Protein AF-A0A535EFZ8-F1 (afdb_monomer_lite)

Structure (mmCIF, N/CA/C/O backbone):
data_AF-A0A535EFZ8-F1
#
_entry.id   AF-A0A535EFZ8-F1
#
loop_
_atom_site.group_PDB
_atom_site.id
_atom_site.type_symbol
_atom_site.label_atom_id
_atom_site.label_alt_id
_atom_site.label_comp_id
_atom_site.label_asym_id
_atom_site.label_entity_id
_atom_site.label_seq_id
_atom_site.pdbx_PDB_ins_code
_atom_site.Cartn_x
_atom_site.Cartn_y
_atom_site.Cartn_z
_atom_site.occupancy
_atom_site.B_iso_or_equiv
_atom_site.auth_seq_id
_atom_site.auth_comp_id
_atom_site.auth_asym_id
_atom_site.auth_atom_id
_atom_site.pdbx_PDB_model_num
ATOM 1 N N . MET A 1 1 ? -23.603 -25.937 -23.735 1.00 39.66 1 MET A N 1
ATOM 2 C CA . MET A 1 1 ? -22.260 -26.269 -23.211 1.00 39.66 1 MET A CA 1
ATOM 3 C C . MET A 1 1 ? -21.344 -25.109 -23.572 1.00 39.66 1 MET A C 1
ATOM 5 O O . MET A 1 1 ? -21.242 -24.827 -24.754 1.00 39.66 1 MET A O 1
ATOM 9 N N . GLY A 1 2 ? -20.791 -24.377 -22.595 1.00 35.91 2 GLY A N 1
ATOM 10 C CA . GLY A 1 2 ? -19.869 -23.259 -22.879 1.00 35.91 2 GLY A CA 1
ATOM 11 C C . GLY A 1 2 ? -20.040 -22.000 -22.021 1.00 35.91 2 GLY A C 1
ATOM 12 O O . GLY A 1 2 ? -20.369 -20.948 -22.539 1.00 35.91 2 GLY A O 1
ATOM 13 N N . ARG A 1 3 ? -19.853 -22.174 -20.707 1.00 33.78 3 ARG A N 1
ATOM 14 C CA . ARG A 1 3 ? -19.414 -21.228 -19.657 1.00 33.78 3 ARG A CA 1
ATOM 15 C C . ARG A 1 3 ? -19.674 -19.711 -19.789 1.00 33.78 3 ARG A C 1
ATOM 17 O O . ARG A 1 3 ? -19.059 -18.995 -20.566 1.00 33.78 3 ARG A O 1
ATOM 24 N N . ARG A 1 4 ? -20.476 -19.258 -18.816 1.00 35.84 4 ARG A N 1
ATOM 25 C CA . ARG A 1 4 ? -20.623 -17.902 -18.267 1.00 35.84 4 ARG A CA 1
ATOM 26 C C . ARG A 1 4 ? -19.259 -17.266 -17.960 1.00 35.84 4 ARG A C 1
ATOM 28 O O . ARG A 1 4 ? -18.493 -17.831 -17.182 1.00 35.84 4 ARG A O 1
ATOM 35 N N . GLY A 1 5 ? -19.000 -16.087 -18.522 1.00 30.81 5 GLY A N 1
ATOM 36 C CA . GLY A 1 5 ? -17.961 -15.177 -18.046 1.00 30.81 5 GLY A CA 1
ATOM 37 C C . GLY A 1 5 ? -18.487 -14.399 -16.842 1.00 30.81 5 GLY A C 1
ATOM 38 O O . GLY A 1 5 ? -19.453 -13.650 -16.961 1.00 30.81 5 GLY A O 1
ATOM 39 N N . THR A 1 6 ? -17.896 -14.615 -15.673 1.00 34.66 6 THR A N 1
ATOM 40 C CA . THR A 1 6 ? -18.126 -13.787 -14.489 1.00 34.66 6 THR A CA 1
ATOM 41 C C . THR A 1 6 ? -17.329 -12.499 -14.648 1.00 34.66 6 THR A C 1
ATOM 43 O O . THR A 1 6 ? -16.101 -12.519 -14.596 1.00 34.66 6 THR A O 1
ATOM 46 N N . ALA A 1 7 ? -18.032 -11.393 -14.880 1.00 31.64 7 ALA A N 1
ATOM 47 C CA . ALA A 1 7 ? -17.483 -10.053 -14.754 1.00 31.64 7 ALA A CA 1
ATOM 48 C C . ALA A 1 7 ? -17.042 -9.841 -13.296 1.00 31.64 7 ALA A C 1
ATOM 50 O O . ALA A 1 7 ? -17.855 -9.964 -12.380 1.00 31.64 7 ALA A O 1
ATOM 51 N N . GLY A 1 8 ? -15.748 -9.589 -13.091 1.00 28.47 8 GLY A N 1
ATOM 52 C CA . GLY A 1 8 ? -15.197 -9.182 -11.801 1.00 28.47 8 GLY A CA 1
ATOM 53 C C . GLY A 1 8 ? -15.743 -7.808 -11.426 1.00 28.47 8 GLY A C 1
ATOM 54 O O . GLY A 1 8 ? -15.711 -6.884 -12.238 1.00 28.47 8 GLY A O 1
ATOM 55 N N . GLY A 1 9 ? -16.314 -7.720 -10.228 1.00 26.23 9 GLY A N 1
ATOM 56 C CA . GLY A 1 9 ? -16.976 -6.532 -9.707 1.00 26.23 9 GLY A CA 1
ATOM 57 C C . GLY A 1 9 ? -16.022 -5.358 -9.488 1.00 26.23 9 GLY A C 1
ATOM 58 O O . GLY A 1 9 ? -14.905 -5.520 -9.006 1.00 26.23 9 GLY A O 1
ATOM 59 N N . LEU A 1 10 ? -16.526 -4.181 -9.852 1.00 42.84 10 LEU A N 1
ATOM 60 C CA . LEU A 1 10 ? -16.087 -2.851 -9.429 1.00 42.84 10 LEU A CA 1
ATOM 61 C C . LEU A 1 10 ? -16.224 -2.665 -7.897 1.00 42.84 10 LEU A C 1
ATOM 63 O O . LEU A 1 10 ? -16.967 -3.420 -7.270 1.00 42.84 10 LEU A O 1
ATOM 67 N N . VAL A 1 11 ? -15.627 -1.573 -7.376 1.00 31.31 11 VAL A N 1
ATOM 68 C CA . VAL A 1 11 ? -15.794 -0.905 -6.047 1.00 31.31 11 VAL A CA 1
ATOM 69 C C . VAL A 1 11 ? -14.591 -1.109 -5.090 1.00 31.31 11 VAL A C 1
ATOM 71 O O . VAL A 1 11 ? -14.362 -2.211 -4.599 1.00 31.31 11 VAL A O 1
ATOM 74 N N . ALA A 1 12 ? -13.822 -0.066 -4.740 1.00 32.12 12 ALA A N 1
ATOM 75 C CA . ALA A 1 12 ? -14.249 0.927 -3.740 1.00 32.12 12 ALA A CA 1
ATOM 76 C C . ALA A 1 12 ? -13.620 2.328 -3.882 1.00 32.12 12 ALA A C 1
ATOM 78 O O . ALA A 1 12 ? -12.450 2.495 -4.205 1.00 32.12 12 ALA A O 1
ATOM 79 N N . LEU A 1 13 ? -14.477 3.323 -3.633 1.00 32.28 13 LEU A N 1
ATOM 80 C CA . LEU A 1 13 ? -14.288 4.768 -3.746 1.00 32.28 13 LEU A CA 1
ATOM 81 C C . LEU A 1 13 ? -13.751 5.362 -2.435 1.00 32.28 13 LEU A C 1
ATOM 83 O O . LEU A 1 13 ? -14.398 5.210 -1.406 1.00 32.28 13 LEU A O 1
ATOM 87 N N . ALA A 1 14 ? -12.730 6.225 -2.490 1.00 33.38 14 ALA A N 1
ATOM 88 C CA . ALA A 1 14 ? -12.457 7.166 -1.397 1.00 33.38 14 ALA A CA 1
ATOM 89 C C . ALA A 1 14 ? -13.337 8.429 -1.519 1.00 33.38 14 ALA A C 1
ATOM 91 O O . ALA A 1 14 ? -13.036 9.347 -2.287 1.00 33.38 14 ALA A O 1
ATOM 92 N N . LEU A 1 15 ? -14.425 8.495 -0.744 1.00 30.59 15 LEU A N 1
ATOM 93 C CA . LEU A 1 15 ? -15.278 9.681 -0.594 1.00 30.59 15 LEU A CA 1
ATOM 94 C C . LEU A 1 15 ? -15.090 10.299 0.799 1.00 30.59 15 LEU A C 1
ATOM 96 O O . LEU A 1 15 ? -15.474 9.731 1.816 1.00 30.59 15 LEU A O 1
ATOM 100 N N . LEU A 1 16 ? -14.535 11.511 0.844 1.00 30.75 16 LEU A N 1
ATOM 101 C CA . LEU A 1 16 ? -14.512 12.363 2.034 1.00 30.75 16 LEU A CA 1
ATOM 102 C C . LEU A 1 16 ? -15.717 13.317 1.957 1.00 30.75 16 LEU A C 1
ATOM 104 O O . LEU A 1 16 ? -15.680 14.298 1.218 1.00 30.75 16 LEU A O 1
ATOM 108 N N . LEU A 1 17 ? -16.789 13.033 2.705 1.00 33.34 17 LEU A N 1
ATOM 109 C CA . LEU A 1 17 ? -17.925 13.947 2.886 1.00 33.34 17 LEU A CA 1
ATOM 110 C C . LEU A 1 17 ? -17.897 14.552 4.297 1.00 33.34 17 LEU A C 1
ATOM 112 O O . LEU A 1 17 ? -18.034 13.851 5.297 1.00 33.34 17 LEU A O 1
ATOM 116 N N . LEU A 1 18 ? -17.735 15.877 4.365 1.00 42.12 18 LEU A N 1
ATOM 117 C CA . LEU A 1 18 ? -18.090 16.691 5.529 1.00 42.12 18 LEU A CA 1
ATOM 118 C C . LEU A 1 18 ? -19.599 16.961 5.495 1.00 42.12 18 LEU A C 1
ATOM 120 O O . LEU A 1 18 ? -20.051 17.523 4.505 1.00 42.12 18 LEU A O 1
ATOM 124 N N . MET A 1 19 ? -20.339 16.675 6.574 1.00 35.31 19 MET A N 1
ATOM 125 C CA . MET A 1 19 ? -21.570 17.399 6.948 1.00 35.31 19 MET A CA 1
ATOM 126 C C . MET A 1 19 ? -21.889 17.255 8.448 1.00 35.31 19 MET A C 1
ATOM 128 O O . MET A 1 19 ? -21.461 16.307 9.104 1.00 35.31 19 MET A O 1
ATOM 132 N N . GLY A 1 20 ? -22.552 18.287 8.982 1.00 39.38 20 GLY A N 1
ATOM 133 C CA . GLY A 1 20 ? -22.583 18.687 10.390 1.00 39.38 20 GLY A CA 1
ATOM 134 C C . GLY A 1 20 ? -23.407 17.824 11.349 1.00 39.38 20 GLY A C 1
ATOM 135 O O . GLY A 1 20 ? -24.400 17.199 10.990 1.00 39.38 20 GLY A O 1
ATOM 136 N N . ALA A 1 21 ? -22.975 17.844 12.609 1.00 35.41 21 ALA A N 1
ATOM 137 C CA . ALA A 1 21 ? -23.584 17.145 13.732 1.00 35.41 21 ALA A CA 1
ATOM 138 C C . ALA A 1 21 ? -24.696 17.987 14.380 1.00 35.41 21 ALA A C 1
ATOM 140 O O . ALA A 1 21 ? -24.441 19.092 14.859 1.00 35.41 21 ALA A O 1
ATOM 141 N N . THR A 1 22 ? -25.917 17.453 14.447 1.00 33.94 22 THR A N 1
ATOM 142 C CA . THR A 1 22 ? -26.987 17.961 15.321 1.00 33.94 22 THR A CA 1
ATOM 143 C C . THR A 1 22 ? -26.876 17.362 16.731 1.00 33.94 22 THR A C 1
ATOM 145 O O . THR A 1 22 ? -26.323 16.280 16.929 1.00 33.94 22 THR A O 1
ATOM 148 N N . ALA A 1 23 ? -27.416 18.082 17.717 1.00 41.94 23 ALA A N 1
ATOM 149 C CA . ALA A 1 23 ? -27.090 18.031 19.146 1.00 41.94 23 ALA A CA 1
ATOM 150 C C . ALA A 1 23 ? -27.178 16.699 19.944 1.00 41.94 23 ALA A C 1
ATOM 152 O O . ALA A 1 23 ? -26.535 16.654 20.993 1.00 41.94 23 ALA A O 1
ATOM 153 N N . PRO A 1 24 ? -27.845 15.591 19.542 1.00 34.69 24 PRO A N 1
ATOM 154 C CA . PRO A 1 24 ? -27.810 14.369 20.362 1.00 34.69 24 PRO A CA 1
ATOM 155 C C . PRO A 1 24 ? -26.455 13.634 20.337 1.00 34.69 24 PRO A C 1
ATOM 157 O O . PRO A 1 24 ? -26.216 12.746 21.150 1.00 34.69 24 PRO A O 1
ATOM 160 N N . GLN A 1 25 ? -25.548 13.990 19.418 1.00 43.12 25 GLN A N 1
ATOM 161 C CA . GLN A 1 25 ? -24.253 13.317 19.229 1.00 43.12 25 GLN A CA 1
ATOM 162 C C . GLN A 1 25 ? -23.191 13.691 20.280 1.00 43.12 25 GLN A C 1
ATOM 164 O O . GLN A 1 25 ? -22.119 13.086 20.314 1.00 43.12 25 GLN A O 1
ATOM 169 N N . LEU A 1 26 ? -23.474 14.659 21.159 1.00 40.81 26 LEU A N 1
ATOM 170 C CA . LEU A 1 26 ? -22.499 15.154 22.133 1.00 40.81 26 LEU A CA 1
ATOM 171 C C . LEU A 1 26 ? -22.297 14.196 23.324 1.00 40.81 26 LEU A C 1
ATOM 173 O O . LEU A 1 26 ? -21.196 14.123 23.862 1.00 40.81 26 LEU A O 1
ATOM 177 N N . GLN A 1 27 ? -23.306 13.398 23.697 1.00 40.09 27 GLN A N 1
ATOM 178 C CA . GLN A 1 27 ? -23.192 12.466 24.831 1.00 40.09 27 GLN A CA 1
ATOM 179 C C . GLN A 1 27 ? -22.400 11.185 24.494 1.00 40.09 27 GLN A C 1
ATOM 181 O O . GLN A 1 27 ? -21.751 10.622 25.372 1.00 40.09 27 GLN A O 1
ATOM 186 N N . ALA A 1 28 ? -22.394 10.743 23.230 1.00 42.19 28 ALA A N 1
ATOM 187 C CA . ALA A 1 28 ? -21.610 9.584 22.784 1.00 42.19 28 ALA A CA 1
ATOM 188 C C . ALA A 1 28 ? -20.112 9.904 22.593 1.00 42.19 28 ALA A C 1
ATOM 190 O O . ALA A 1 28 ? -19.288 8.997 22.561 1.00 42.19 28 ALA A O 1
ATOM 191 N N . ALA A 1 29 ? -19.739 11.185 22.506 1.00 44.72 29 ALA A N 1
ATOM 192 C CA . ALA A 1 29 ? -18.356 11.617 22.296 1.00 44.72 29 ALA A CA 1
ATOM 193 C C . ALA A 1 29 ? -17.452 11.469 23.539 1.00 44.72 29 ALA A C 1
ATOM 195 O O . ALA A 1 29 ? -16.231 11.554 23.415 1.00 44.72 29 ALA A O 1
ATOM 196 N N . LEU A 1 30 ? -18.025 11.243 24.728 1.00 45.91 30 LEU A N 1
ATOM 197 C CA . LEU A 1 30 ? -17.266 11.087 25.978 1.00 45.91 30 LEU A CA 1
ATOM 198 C C . LEU A 1 30 ? -16.886 9.630 26.280 1.00 45.91 30 LEU A C 1
ATOM 200 O O . LEU A 1 30 ? -15.927 9.386 27.010 1.00 45.91 30 LEU A O 1
ATOM 204 N N . ALA A 1 31 ? -17.585 8.665 25.680 1.00 50.41 31 ALA A N 1
ATOM 205 C CA . ALA A 1 31 ? -17.180 7.269 25.674 1.00 50.41 31 ALA A CA 1
ATOM 206 C C . ALA A 1 31 ? -16.458 7.003 24.350 1.00 50.41 31 ALA A C 1
ATOM 208 O O . ALA A 1 31 ? -17.085 6.799 23.313 1.00 50.41 31 ALA A O 1
ATOM 209 N N . GLY A 1 32 ? -15.123 7.056 24.362 1.00 50.84 32 GLY A N 1
ATOM 210 C CA . GLY A 1 32 ? -14.341 6.640 23.198 1.00 50.84 32 GLY A CA 1
ATOM 211 C C . GLY A 1 32 ? -14.773 5.239 22.736 1.00 50.84 32 GLY A C 1
ATOM 212 O O . GLY A 1 32 ? -15.166 4.428 23.579 1.00 50.84 32 GLY A O 1
ATOM 213 N N . PRO A 1 33 ? -14.725 4.937 21.425 1.00 55.75 33 PRO A N 1
ATOM 214 C CA . PRO A 1 33 ? -15.126 3.628 20.930 1.00 55.75 33 PRO A CA 1
ATOM 215 C C . PRO A 1 33 ? -14.353 2.532 21.668 1.00 55.75 33 PRO A C 1
ATOM 217 O O . PRO A 1 33 ? -13.135 2.645 21.849 1.00 55.75 33 PRO A O 1
ATOM 220 N N . ALA A 1 34 ? -15.069 1.494 22.106 1.00 51.28 34 ALA A N 1
ATOM 221 C CA . ALA A 1 34 ? -14.449 0.339 22.736 1.00 51.28 34 ALA A CA 1
ATOM 222 C C . ALA A 1 34 ? -13.378 -0.238 21.788 1.00 51.28 34 ALA A C 1
ATOM 224 O O . ALA A 1 34 ? -13.617 -0.311 20.578 1.00 51.28 34 ALA A O 1
ATOM 225 N N . PRO A 1 35 ? -12.185 -0.594 22.295 1.00 56.22 35 PRO A N 1
ATOM 226 C CA . PRO A 1 35 ? -11.175 -1.247 21.477 1.00 56.22 35 PRO A CA 1
ATOM 227 C C . PRO A 1 35 ? -11.734 -2.565 20.933 1.00 56.22 35 PRO A C 1
ATOM 229 O O . PRO A 1 35 ? -12.443 -3.277 21.646 1.00 56.22 35 PRO A O 1
ATOM 232 N N . ASP A 1 36 ? -11.408 -2.894 19.681 1.00 59.25 36 ASP A N 1
ATOM 233 C CA . ASP A 1 36 ? -11.747 -4.207 19.136 1.00 59.25 36 ASP A CA 1
ATOM 234 C C . ASP A 1 36 ? -11.115 -5.301 20.007 1.00 59.25 36 ASP A C 1
ATOM 236 O O . ASP A 1 36 ? -9.965 -5.145 20.444 1.00 59.25 36 ASP A O 1
ATOM 240 N N . PRO A 1 37 ? -11.836 -6.403 20.276 1.00 50.03 37 PRO A N 1
ATOM 241 C CA . PRO A 1 37 ? -11.308 -7.475 21.097 1.00 50.03 37 PRO A CA 1
ATOM 242 C C . PRO A 1 37 ? -10.025 -8.043 20.462 1.00 50.03 37 PRO A C 1
ATOM 244 O O . PRO A 1 37 ? -9.986 -8.286 19.250 1.00 50.03 37 PRO A O 1
ATOM 247 N N . PRO A 1 38 ? -8.963 -8.263 21.257 1.00 53.81 38 PRO A N 1
ATOM 248 C CA . PRO A 1 38 ? -7.725 -8.859 20.780 1.00 53.81 38 PRO A CA 1
ATOM 249 C C . PRO A 1 38 ? -7.931 -10.369 20.601 1.00 53.81 38 PRO A C 1
ATOM 251 O O . PRO A 1 38 ? -7.638 -11.162 21.490 1.00 53.81 38 PRO A O 1
ATOM 254 N N . GLY A 1 39 ? -8.485 -10.766 19.458 1.00 61.09 39 GLY A N 1
ATOM 255 C CA . GLY A 1 39 ? -8.478 -12.151 18.995 1.00 61.09 39 GLY A CA 1
ATOM 256 C C . GLY A 1 39 ? -7.329 -12.381 18.007 1.00 61.09 39 GLY A C 1
ATOM 257 O O . GLY A 1 39 ? -7.007 -11.463 17.246 1.00 61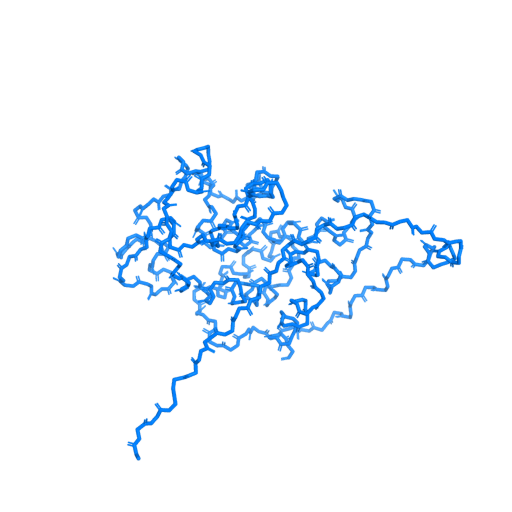.09 39 GLY A O 1
ATOM 258 N N . PRO A 1 40 ? -6.695 -13.568 17.991 1.00 71.19 40 PRO A N 1
ATOM 259 C CA . PRO A 1 40 ? -5.759 -13.920 16.931 1.00 71.19 40 PRO A CA 1
ATOM 260 C C . PRO A 1 40 ? -6.505 -13.956 15.593 1.00 71.19 40 PRO A C 1
ATOM 262 O O . PRO A 1 40 ? -7.432 -14.745 15.427 1.00 71.19 40 PRO A O 1
ATOM 265 N N . ARG A 1 41 ? -6.108 -13.097 14.650 1.00 87.38 41 ARG A N 1
ATOM 266 C CA . ARG A 1 41 ? -6.636 -13.103 13.283 1.00 87.38 41 ARG A CA 1
ATOM 267 C C . ARG A 1 41 ? -5.877 -14.086 12.406 1.00 87.38 41 ARG A C 1
ATOM 269 O O . ARG A 1 41 ? -4.660 -14.251 12.532 1.00 87.38 41 ARG A O 1
ATOM 276 N N . THR A 1 42 ? -6.601 -14.727 11.503 1.00 91.38 42 THR A N 1
ATOM 277 C CA . THR A 1 42 ? -6.060 -15.647 10.503 1.00 91.38 42 THR A CA 1
ATOM 278 C C . THR A 1 42 ? -5.581 -14.856 9.288 1.00 91.38 42 THR A C 1
ATOM 280 O O . THR A 1 42 ? -6.162 -13.843 8.911 1.00 91.38 42 THR A O 1
ATOM 283 N N . ALA A 1 43 ? -4.467 -15.278 8.685 1.00 92.50 43 ALA A N 1
ATOM 284 C CA . ALA A 1 43 ? -4.046 -14.691 7.417 1.00 92.50 43 ALA A CA 1
ATOM 285 C C . ALA A 1 43 ? -5.041 -15.094 6.311 1.00 92.50 43 ALA A C 1
ATOM 287 O O . ALA A 1 43 ? -5.487 -16.247 6.324 1.00 92.50 43 ALA A O 1
ATOM 288 N N . PRO A 1 44 ? -5.329 -14.211 5.339 1.00 93.81 44 PRO A N 1
ATOM 289 C CA . PRO A 1 44 ? -6.236 -14.539 4.249 1.00 93.81 44 PRO A CA 1
ATOM 290 C C . PRO A 1 44 ? -5.791 -15.768 3.455 1.00 93.81 44 PRO A C 1
ATOM 292 O O . PRO A 1 44 ? -4.592 -16.016 3.256 1.00 93.81 44 PRO A O 1
ATOM 295 N N . ALA A 1 45 ? -6.766 -16.542 2.982 1.00 91.00 45 ALA A N 1
ATOM 296 C CA . ALA A 1 45 ? -6.503 -17.710 2.156 1.00 91.00 45 ALA A CA 1
ATOM 297 C C . ALA A 1 45 ? -5.799 -17.300 0.851 1.00 91.00 45 ALA A C 1
ATOM 299 O O . ALA A 1 45 ? -6.175 -16.338 0.197 1.00 91.00 45 ALA A O 1
ATOM 300 N N . GLY A 1 46 ? -4.763 -18.040 0.449 1.00 90.12 46 GLY A N 1
ATOM 301 C CA . GLY A 1 46 ? -4.037 -17.758 -0.796 1.00 90.12 46 GLY A CA 1
ATOM 302 C C . GLY A 1 46 ? -2.990 -16.642 -0.708 1.00 90.12 46 GLY A C 1
ATOM 303 O O . GLY A 1 46 ? -2.296 -16.405 -1.700 1.00 90.12 46 GLY A O 1
ATOM 304 N N . ALA A 1 47 ? -2.803 -16.019 0.463 1.00 93.56 47 ALA A N 1
ATOM 305 C CA . ALA A 1 47 ? -1.701 -15.091 0.693 1.00 93.56 47 ALA A CA 1
ATOM 306 C C . ALA A 1 47 ? -0.343 -15.771 0.397 1.00 93.56 47 ALA A C 1
ATOM 308 O O . ALA A 1 47 ? -0.018 -16.796 1.011 1.00 93.56 47 ALA A O 1
ATOM 309 N N . PRO A 1 48 ? 0.490 -15.221 -0.510 1.00 93.50 48 PRO A N 1
ATOM 310 C CA . PRO A 1 48 ? 1.821 -15.755 -0.777 1.00 93.50 48 PRO A CA 1
ATOM 311 C C . PRO A 1 48 ? 2.664 -15.852 0.501 1.00 93.50 48 PRO A C 1
ATOM 313 O O . PRO A 1 48 ? 2.765 -14.891 1.265 1.00 93.50 48 PRO A O 1
ATOM 316 N N . ALA A 1 49 ? 3.336 -16.987 0.721 1.00 92.75 49 ALA A N 1
ATOM 317 C CA . ALA A 1 49 ? 4.125 -17.217 1.938 1.00 92.75 49 ALA A CA 1
ATOM 318 C C . ALA A 1 49 ? 5.202 -16.136 2.173 1.00 92.75 49 ALA A C 1
ATOM 320 O O . ALA A 1 49 ? 5.457 -15.730 3.310 1.00 92.75 49 ALA A O 1
ATOM 321 N N . ALA A 1 50 ? 5.796 -15.617 1.092 1.00 94.62 50 ALA A N 1
ATOM 322 C CA . ALA A 1 50 ? 6.737 -14.504 1.162 1.00 94.62 50 ALA A CA 1
ATOM 323 C C . ALA A 1 50 ? 6.079 -13.223 1.711 1.00 94.62 50 ALA A C 1
ATOM 325 O O . ALA A 1 50 ? 6.659 -12.557 2.570 1.00 94.62 50 ALA A O 1
ATOM 326 N N . LEU A 1 51 ? 4.842 -12.916 1.300 1.00 96.81 51 LEU A N 1
ATOM 327 C CA . LEU A 1 51 ? 4.092 -11.763 1.803 1.00 96.81 51 LEU A CA 1
ATOM 328 C C . LEU A 1 51 ? 3.693 -11.907 3.269 1.00 96.81 51 LEU A C 1
ATOM 330 O O . LEU A 1 51 ? 3.702 -10.910 3.984 1.00 96.81 51 LEU A O 1
ATOM 334 N N . VAL A 1 52 ? 3.433 -13.121 3.762 1.00 96.81 52 VAL A N 1
ATOM 335 C CA . VAL A 1 52 ? 3.178 -13.340 5.198 1.00 96.81 52 VAL A CA 1
ATOM 336 C C . VAL A 1 52 ? 4.367 -12.873 6.044 1.00 96.81 52 VAL A C 1
ATOM 338 O O . VAL A 1 52 ? 4.189 -12.232 7.081 1.00 96.81 52 VAL A O 1
ATOM 341 N N . THR A 1 53 ? 5.594 -13.136 5.588 1.00 97.00 53 THR A N 1
ATOM 342 C CA . THR A 1 53 ? 6.810 -12.652 6.263 1.00 97.00 53 THR A CA 1
ATOM 343 C C . THR A 1 53 ? 6.914 -11.127 6.217 1.00 97.00 53 THR A C 1
ATOM 345 O O . THR A 1 53 ? 7.220 -10.505 7.236 1.00 97.00 53 THR A O 1
ATOM 348 N N . VAL A 1 54 ? 6.606 -10.517 5.068 1.00 98.38 54 VAL A N 1
ATOM 349 C CA . VAL A 1 54 ? 6.588 -9.053 4.906 1.00 98.38 54 VAL A CA 1
ATOM 350 C C . VAL A 1 54 ? 5.560 -8.402 5.831 1.00 98.38 54 VAL A C 1
ATOM 352 O O . VAL A 1 54 ? 5.886 -7.445 6.531 1.00 98.38 54 VAL A O 1
ATOM 355 N N . ALA A 1 55 ? 4.345 -8.943 5.896 1.00 98.38 55 ALA A N 1
ATOM 356 C CA . ALA A 1 55 ? 3.275 -8.415 6.730 1.00 98.38 55 ALA A CA 1
ATOM 357 C C . ALA A 1 55 ? 3.599 -8.525 8.223 1.00 98.38 55 ALA A C 1
ATOM 359 O O . ALA A 1 55 ? 3.333 -7.593 8.978 1.00 98.38 55 ALA A O 1
ATOM 360 N N . ARG A 1 56 ? 4.236 -9.622 8.662 1.00 98.00 56 ARG A N 1
ATOM 361 C CA . ARG A 1 56 ? 4.725 -9.753 10.047 1.00 98.00 56 ARG A CA 1
ATOM 362 C C . ARG A 1 56 ? 5.750 -8.678 10.387 1.00 98.00 56 ARG A C 1
ATOM 364 O O . ARG A 1 56 ? 5.696 -8.105 11.471 1.00 98.00 56 ARG A O 1
ATOM 371 N N . GLU A 1 57 ? 6.669 -8.392 9.471 1.00 98.25 57 GLU A N 1
ATOM 372 C CA . GLU A 1 57 ? 7.650 -7.325 9.658 1.00 98.25 57 GLU A CA 1
ATOM 373 C C . GLU A 1 57 ? 6.997 -5.937 9.693 1.00 98.25 57 GLU A C 1
ATOM 375 O O . GLU A 1 57 ? 7.306 -5.132 10.572 1.00 98.25 57 GLU A O 1
ATOM 380 N N . ALA A 1 58 ? 6.056 -5.660 8.792 1.00 98.56 58 ALA A N 1
ATOM 381 C CA . ALA A 1 58 ? 5.308 -4.408 8.800 1.00 98.56 58 ALA A CA 1
ATOM 382 C C . ALA A 1 58 ? 4.471 -4.243 10.081 1.00 98.56 58 ALA A C 1
ATOM 384 O O . ALA A 1 58 ? 4.458 -3.163 10.679 1.00 98.56 58 ALA A O 1
ATOM 385 N N . GLY A 1 59 ? 3.841 -5.320 10.556 1.00 97.56 59 GLY A N 1
ATOM 386 C CA . GLY A 1 59 ? 3.089 -5.336 11.806 1.00 97.56 59 GLY A CA 1
ATOM 387 C C . GLY A 1 59 ? 3.968 -5.052 13.022 1.00 97.56 59 GLY A C 1
ATOM 388 O O . GLY A 1 59 ? 3.627 -4.194 13.831 1.00 97.56 59 GLY A O 1
ATOM 389 N N . ARG A 1 60 ? 5.169 -5.648 13.106 1.00 97.56 60 ARG A N 1
ATOM 390 C CA . ARG A 1 60 ? 6.149 -5.323 14.165 1.00 97.56 60 ARG A CA 1
ATOM 391 C C . ARG A 1 60 ? 6.516 -3.838 14.208 1.00 97.56 60 ARG A C 1
ATOM 393 O O . ARG A 1 60 ? 6.732 -3.296 15.285 1.00 97.56 60 ARG A O 1
ATOM 400 N N . ARG A 1 61 ? 6.598 -3.183 13.048 1.00 97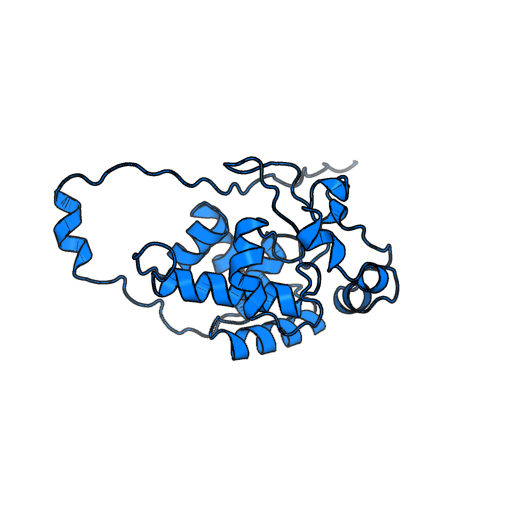.56 61 ARG A N 1
ATOM 401 C CA . ARG A 1 61 ? 6.974 -1.762 12.941 1.00 97.56 61 ARG A CA 1
ATOM 402 C C . ARG A 1 61 ? 5.840 -0.803 13.283 1.00 97.56 61 ARG A C 1
ATOM 404 O O . ARG A 1 61 ? 6.109 0.320 13.697 1.00 97.56 61 ARG A O 1
ATOM 411 N N . THR A 1 62 ? 4.596 -1.212 13.060 1.00 96.81 62 THR A N 1
ATOM 412 C CA . THR A 1 62 ? 3.431 -0.310 13.099 1.00 96.81 62 THR A CA 1
ATOM 413 C C . THR A 1 62 ? 2.459 -0.615 14.236 1.00 96.81 62 THR A C 1
ATOM 415 O O . THR A 1 62 ? 1.650 0.240 14.591 1.00 96.81 62 THR A O 1
ATOM 418 N N . GLY A 1 63 ? 2.539 -1.813 14.816 1.00 95.06 63 GLY A N 1
ATOM 419 C CA . GLY A 1 63 ? 1.582 -2.329 15.792 1.00 95.06 63 GLY A CA 1
ATOM 420 C C . GLY A 1 63 ? 0.261 -2.803 15.177 1.00 95.06 63 GLY A C 1
ATOM 421 O O . GLY A 1 63 ? -0.632 -3.196 15.921 1.00 95.06 63 GLY A O 1
ATOM 422 N N . VAL A 1 64 ? 0.117 -2.767 13.847 1.00 96.00 64 VAL A N 1
ATOM 423 C CA . VAL A 1 64 ? -1.067 -3.283 13.146 1.00 96.00 64 VAL A CA 1
ATOM 424 C C . VAL A 1 64 ? -0.937 -4.791 12.951 1.00 96.00 64 VAL A C 1
ATOM 426 O O . VAL A 1 64 ? 0.145 -5.307 12.674 1.00 96.00 64 VAL A O 1
ATOM 429 N N . ASP A 1 65 ? -2.053 -5.500 13.098 1.00 96.75 65 ASP A N 1
ATOM 430 C CA . ASP A 1 65 ? -2.131 -6.944 12.895 1.00 96.75 65 ASP A CA 1
ATOM 431 C C . ASP A 1 65 ? -1.672 -7.332 11.468 1.00 96.75 65 ASP A C 1
ATOM 433 O O . ASP A 1 65 ? -2.226 -6.822 10.486 1.00 96.75 65 ASP A O 1
ATOM 437 N N . PRO A 1 66 ? -0.678 -8.230 11.312 1.00 97.69 66 PRO A N 1
ATOM 438 C CA . PRO A 1 66 ? -0.213 -8.686 10.003 1.00 97.69 66 PRO A CA 1
ATOM 439 C C . PRO A 1 66 ? -1.316 -9.253 9.103 1.00 97.69 66 PRO A C 1
ATOM 441 O O . PRO A 1 66 ? -1.252 -9.068 7.888 1.00 97.69 66 PRO A O 1
ATOM 444 N N . ALA A 1 67 ? -2.322 -9.924 9.673 1.00 97.69 67 ALA A N 1
ATOM 445 C CA . ALA A 1 67 ? -3.440 -10.467 8.904 1.00 97.69 67 ALA A CA 1
ATOM 446 C C . ALA A 1 67 ? -4.256 -9.355 8.236 1.00 97.69 67 ALA A C 1
ATOM 448 O O . ALA A 1 67 ? -4.641 -9.482 7.077 1.00 97.69 67 ALA A O 1
ATOM 449 N N . VAL A 1 68 ? -4.439 -8.227 8.928 1.00 98.19 68 VAL A N 1
ATOM 450 C CA . VAL A 1 68 ? -5.142 -7.054 8.392 1.00 98.19 68 VAL A CA 1
ATOM 451 C C . VAL A 1 68 ? -4.359 -6.432 7.238 1.00 98.19 68 VAL A C 1
ATOM 453 O O . VAL A 1 68 ? -4.944 -6.094 6.215 1.00 98.19 68 VAL A O 1
ATOM 456 N N . LEU A 1 69 ? -3.031 -6.318 7.356 1.00 98.56 69 LEU A N 1
ATOM 457 C CA . LEU A 1 69 ? -2.196 -5.788 6.271 1.00 98.56 69 LEU A CA 1
ATOM 458 C C . LEU A 1 69 ? -2.226 -6.685 5.024 1.00 98.56 69 LEU A C 1
ATOM 460 O O . LEU A 1 69 ? -2.241 -6.173 3.906 1.00 98.56 69 LEU A O 1
ATOM 464 N N . LEU A 1 70 ? -2.262 -8.010 5.204 1.00 98.31 70 LEU A N 1
ATOM 465 C CA . LEU A 1 70 ? -2.446 -8.952 4.096 1.00 98.31 70 LEU A CA 1
ATOM 466 C C . LEU A 1 70 ? -3.830 -8.818 3.464 1.00 98.31 70 LEU A C 1
ATOM 468 O O . LEU A 1 70 ? -3.915 -8.724 2.244 1.00 98.31 70 LEU A O 1
ATOM 472 N N . ALA A 1 71 ? -4.885 -8.763 4.277 1.00 98.44 71 ALA A N 1
ATOM 473 C CA . ALA A 1 71 ? -6.255 -8.629 3.793 1.00 98.44 71 ALA A CA 1
ATOM 474 C C . ALA A 1 71 ? -6.452 -7.343 2.982 1.00 98.44 71 ALA A C 1
ATOM 476 O O . ALA A 1 71 ? -7.069 -7.371 1.923 1.00 98.44 71 ALA A O 1
ATOM 477 N N . ILE A 1 72 ? -5.851 -6.230 3.412 1.00 98.62 72 ILE A N 1
ATOM 478 C CA . ILE A 1 72 ? -5.829 -4.996 2.615 1.00 98.62 72 ILE A CA 1
ATOM 479 C C . ILE A 1 72 ? -5.124 -5.236 1.279 1.00 98.62 72 ILE A C 1
ATOM 481 O O . ILE A 1 72 ? -5.679 -4.912 0.240 1.00 98.62 72 ILE A O 1
ATOM 485 N N . SER A 1 73 ? -3.933 -5.846 1.267 1.00 98.44 73 SER A N 1
ATOM 486 C CA . SER A 1 73 ? -3.218 -6.095 0.003 1.00 98.44 73 SER A CA 1
ATOM 487 C C . SER A 1 73 ? -3.975 -7.015 -0.966 1.00 98.44 73 SER A C 1
ATOM 489 O O . SER A 1 73 ? -3.807 -6.903 -2.181 1.00 98.44 73 SER A O 1
ATOM 491 N N . GLU A 1 74 ? -4.812 -7.913 -0.443 1.00 97.81 74 GLU A N 1
ATOM 492 C CA . GLU A 1 74 ? -5.719 -8.735 -1.241 1.00 97.81 74 GLU A CA 1
ATOM 493 C C . GLU A 1 74 ? -6.825 -7.887 -1.865 1.00 97.81 74 GLU A C 1
ATOM 495 O O . GLU A 1 74 ? -6.976 -7.885 -3.084 1.00 97.81 74 GLU A O 1
ATOM 500 N N . VAL A 1 75 ? -7.559 -7.131 -1.045 1.00 97.94 75 VAL A N 1
ATOM 501 C CA . VAL A 1 75 ? -8.682 -6.305 -1.512 1.00 97.94 75 VAL A CA 1
ATOM 502 C C . VAL A 1 75 ? -8.215 -5.244 -2.506 1.00 97.94 75 VAL A C 1
ATOM 504 O O . VAL A 1 75 ? -8.892 -5.003 -3.501 1.00 97.94 75 VAL A O 1
ATOM 507 N N . GLU A 1 76 ? -7.059 -4.634 -2.257 1.00 97.19 76 GLU A N 1
ATOM 508 C CA . GLU A 1 76 ? -6.570 -3.500 -3.039 1.00 97.19 76 GLU A CA 1
ATOM 509 C C . GLU A 1 76 ? -5.960 -3.906 -4.384 1.00 97.19 76 GLU A C 1
ATOM 511 O O . GLU A 1 76 ? -6.070 -3.178 -5.369 1.00 97.19 76 GLU A O 1
ATOM 516 N N . CYS A 1 77 ? -5.273 -5.048 -4.458 1.00 95.00 77 CYS A N 1
ATOM 517 C CA . CYS A 1 77 ? -4.569 -5.413 -5.688 1.00 95.00 77 CYS A CA 1
ATOM 518 C C . CYS A 1 77 ? -4.348 -6.924 -5.853 1.00 95.00 77 CYS A C 1
ATOM 520 O O . CYS A 1 77 ? -3.415 -7.317 -6.550 1.00 95.00 77 CYS A O 1
ATOM 522 N N . ASP A 1 78 ? -5.157 -7.789 -5.232 1.00 96.50 78 ASP A N 1
ATOM 523 C CA . ASP A 1 78 ? -4.990 -9.254 -5.259 1.00 96.50 78 ASP A CA 1
ATOM 524 C C . ASP A 1 78 ? -3.526 -9.662 -5.009 1.00 96.50 78 ASP A C 1
ATOM 526 O O . ASP A 1 78 ? -2.871 -10.309 -5.829 1.00 96.50 78 ASP A O 1
ATOM 530 N N . PHE A 1 79 ? -2.950 -9.159 -3.912 1.00 96.56 79 PHE A N 1
ATOM 531 C CA . PHE A 1 79 ? -1.544 -9.375 -3.563 1.00 96.56 79 PHE A CA 1
ATOM 532 C C . PHE A 1 79 ? -0.555 -8.917 -4.654 1.00 96.56 79 PHE A C 1
ATOM 534 O O . PHE A 1 79 ? 0.485 -9.542 -4.864 1.00 96.56 79 PHE A O 1
ATOM 541 N N . GLY A 1 80 ? -0.852 -7.817 -5.352 1.00 94.81 80 GLY A N 1
ATOM 542 C CA . GLY A 1 80 ? 0.001 -7.236 -6.398 1.00 94.81 80 GLY A CA 1
ATOM 543 C C . GLY A 1 80 ? -0.289 -7.729 -7.822 1.00 94.81 80 GLY A C 1
ATOM 544 O O . GLY A 1 80 ? 0.448 -7.402 -8.757 1.00 94.81 80 GLY A O 1
ATOM 545 N N . ARG A 1 81 ? -1.342 -8.530 -8.022 1.00 93.94 81 ARG A N 1
ATOM 546 C CA . ARG A 1 81 ? -1.714 -9.062 -9.340 1.00 93.94 81 ARG A CA 1
ATOM 547 C C . ARG A 1 81 ? -2.593 -8.127 -10.165 1.00 93.94 81 ARG A C 1
ATOM 549 O O . ARG A 1 81 ? -2.730 -8.398 -11.361 1.00 93.94 81 ARG A O 1
ATOM 556 N N . CYS A 1 82 ? -3.117 -7.036 -9.599 1.00 92.56 82 CYS A N 1
ATOM 557 C CA . CYS A 1 82 ? -3.898 -6.057 -10.356 1.00 92.56 82 CYS A CA 1
ATOM 558 C C . CYS A 1 82 ? -3.148 -5.543 -11.604 1.00 92.56 82 CYS A C 1
ATOM 560 O O . CYS A 1 82 ? -1.915 -5.441 -11.635 1.00 92.56 82 CYS A O 1
ATOM 562 N N . ARG A 1 83 ? -3.908 -5.296 -12.680 1.00 94.75 83 ARG A N 1
ATOM 563 C CA . ARG A 1 83 ? -3.374 -4.884 -13.986 1.00 94.75 83 ARG A CA 1
ATOM 564 C C . ARG A 1 83 ? -4.347 -3.964 -14.721 1.00 94.75 83 ARG A C 1
ATOM 566 O O . ARG A 1 83 ? -5.015 -4.371 -15.666 1.00 94.75 83 ARG A O 1
ATOM 573 N N . ALA A 1 84 ? -4.409 -2.714 -14.28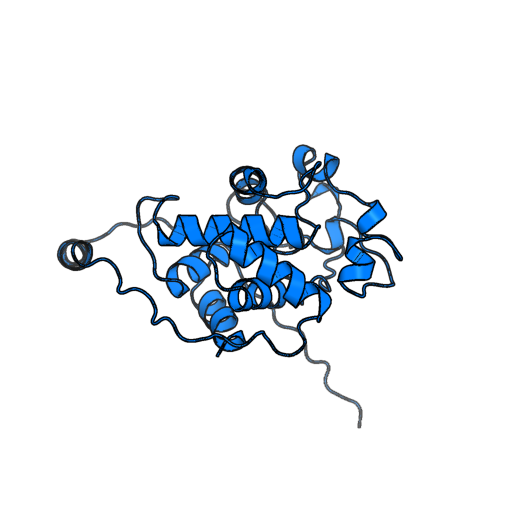3 1.00 94.12 84 ALA A N 1
ATOM 574 C CA . ALA A 1 84 ? -5.274 -1.690 -14.861 1.00 94.12 84 ALA A CA 1
ATOM 575 C C . ALA A 1 84 ? -4.757 -1.131 -16.200 1.00 94.12 84 ALA A C 1
ATOM 577 O O . ALA A 1 84 ? -5.524 -0.535 -16.953 1.00 94.12 84 ALA A O 1
ATOM 578 N N . GLY A 1 85 ? -3.465 -1.308 -16.503 1.00 94.94 85 GLY A N 1
ATOM 579 C CA . GLY A 1 85 ? -2.864 -0.933 -17.787 1.00 94.94 85 GLY A CA 1
ATOM 580 C C . GLY A 1 85 ? -2.759 0.573 -18.048 1.00 94.94 85 GLY A C 1
ATOM 581 O O . GLY A 1 85 ? -2.576 0.971 -19.200 1.00 94.94 85 GLY A O 1
ATOM 582 N N . GLN A 1 86 ? -2.852 1.407 -17.012 1.00 97.69 86 GLN A N 1
ATOM 583 C CA . GLN A 1 86 ? -2.878 2.862 -17.137 1.00 97.69 86 GLN A CA 1
ATOM 584 C C . GLN A 1 86 ? -1.522 3.449 -17.574 1.00 97.69 86 GLN A C 1
ATOM 586 O O . GLN A 1 86 ? -0.490 2.772 -17.528 1.00 97.69 86 GLN A O 1
ATOM 591 N N . PRO A 1 87 ? -1.482 4.720 -18.010 1.00 97.88 87 PRO A N 1
ATOM 592 C CA . PRO A 1 87 ? -0.230 5.437 -18.208 1.00 97.88 87 PRO A CA 1
ATOM 593 C C . PRO A 1 87 ? 0.530 5.672 -16.894 1.00 97.88 87 PRO A C 1
ATOM 595 O O . PRO A 1 87 ? -0.016 6.206 -15.930 1.00 97.88 87 PRO A O 1
ATOM 598 N N . ASP A 1 88 ? 1.843 5.422 -16.892 1.00 98.12 88 ASP A N 1
ATOM 599 C CA . ASP A 1 88 ? 2.731 5.739 -15.760 1.00 98.12 88 ASP A CA 1
ATOM 600 C C . ASP A 1 88 ? 2.687 7.226 -15.352 1.00 98.12 88 ASP A C 1
ATOM 602 O O . ASP A 1 88 ? 3.139 7.590 -14.270 1.00 98.12 88 ASP A O 1
ATOM 606 N N . THR A 1 89 ? 2.229 8.125 -16.231 1.00 97.19 89 THR A N 1
ATOM 607 C CA . THR A 1 89 ? 2.076 9.570 -15.968 1.00 97.19 89 THR A CA 1
ATOM 608 C C . THR A 1 89 ? 0.945 9.910 -15.013 1.00 97.19 89 THR A C 1
ATOM 610 O O . THR A 1 89 ? 0.923 11.033 -14.522 1.00 97.19 89 THR A O 1
ATOM 613 N N . MET A 1 90 ? 0.054 8.965 -14.711 1.00 96.75 90 MET A N 1
ATOM 614 C CA . MET A 1 90 ? -0.970 9.146 -13.680 1.00 96.75 90 MET A CA 1
ATOM 615 C C . MET A 1 90 ? -0.383 9.109 -12.262 1.00 96.75 90 MET A C 1
ATOM 617 O O . MET A 1 90 ? -0.974 9.661 -11.337 1.00 96.75 90 MET A O 1
ATOM 621 N N . VAL A 1 91 ? 0.816 8.539 -12.091 1.00 97.75 91 VAL A N 1
ATOM 622 C CA . VAL A 1 91 ? 1.594 8.685 -10.857 1.00 97.75 91 VAL A CA 1
ATOM 623 C C . VAL A 1 91 ? 2.393 9.993 -10.903 1.00 97.75 91 VAL A C 1
ATOM 625 O O . VAL A 1 91 ? 3.195 10.178 -11.829 1.00 97.75 91 VAL A O 1
ATOM 628 N N . PRO A 1 92 ? 2.252 10.884 -9.899 1.00 97.75 92 PRO A N 1
ATOM 629 C CA . PRO A 1 92 ? 3.000 12.137 -9.839 1.00 97.75 92 PRO A CA 1
ATOM 630 C C . PRO A 1 92 ? 4.515 11.946 -9.969 1.00 97.75 92 PRO A C 1
ATOM 632 O O . PRO A 1 92 ? 5.090 10.991 -9.442 1.00 97.75 92 PRO A O 1
ATOM 635 N N . ALA A 1 93 ? 5.181 12.868 -10.670 1.00 98.19 93 ALA A N 1
ATOM 636 C CA . ALA A 1 93 ? 6.594 12.740 -11.034 1.00 98.19 93 ALA A CA 1
ATOM 637 C C . ALA A 1 93 ? 7.540 12.604 -9.822 1.00 98.19 93 ALA A C 1
ATOM 639 O O . ALA A 1 93 ? 8.527 11.867 -9.886 1.00 98.19 93 ALA A O 1
ATOM 640 N N . ASP A 1 94 ? 7.220 13.263 -8.706 1.00 97.25 94 ASP A N 1
ATOM 641 C CA . ASP A 1 94 ? 7.978 13.200 -7.452 1.00 97.25 94 ASP A CA 1
ATOM 642 C C . ASP A 1 94 ? 7.929 11.812 -6.800 1.00 97.25 94 ASP A C 1
ATOM 644 O O . ASP A 1 94 ? 8.917 11.372 -6.212 1.00 97.25 94 ASP A O 1
ATOM 648 N N . VAL A 1 95 ? 6.810 11.098 -6.941 1.00 98.06 95 VAL A N 1
ATOM 649 C CA . VAL A 1 95 ? 6.682 9.705 -6.493 1.00 98.06 95 VAL A CA 1
ATOM 650 C C . VAL A 1 95 ? 7.314 8.771 -7.517 1.00 98.06 95 VAL A C 1
ATOM 652 O O . VAL A 1 95 ? 8.129 7.921 -7.168 1.00 98.06 95 VAL A O 1
ATOM 655 N N . ARG A 1 96 ? 7.000 8.972 -8.799 1.00 98.00 96 ARG A N 1
ATOM 656 C CA . ARG A 1 96 ? 7.450 8.116 -9.898 1.00 98.00 96 ARG A CA 1
ATOM 657 C C . ARG A 1 96 ? 8.967 8.029 -10.036 1.00 98.00 96 ARG A C 1
ATOM 659 O O . ARG A 1 96 ? 9.476 6.978 -10.411 1.00 98.00 96 ARG A O 1
ATOM 666 N N . SER A 1 97 ? 9.682 9.113 -9.750 1.00 97.75 97 SER A N 1
ATOM 667 C CA . SER A 1 97 ? 11.151 9.154 -9.812 1.00 97.75 97 SER A CA 1
ATOM 668 C C . SER A 1 97 ? 11.842 8.288 -8.750 1.00 97.75 97 SER A C 1
ATOM 670 O O . SER A 1 97 ? 13.041 8.053 -8.852 1.00 97.75 97 SER A O 1
ATOM 672 N N . ARG A 1 98 ? 11.102 7.802 -7.744 1.00 97.38 98 ARG A N 1
ATOM 673 C CA . ARG A 1 98 ? 11.619 6.992 -6.630 1.00 97.38 98 ARG A CA 1
ATOM 674 C C . ARG A 1 98 ? 11.326 5.499 -6.763 1.00 97.38 98 ARG A C 1
ATOM 676 O O . ARG A 1 98 ? 11.776 4.736 -5.916 1.00 97.38 98 ARG A O 1
ATOM 683 N N . ILE A 1 99 ? 10.561 5.105 -7.779 1.00 98.25 99 ILE A N 1
ATOM 684 C CA . ILE A 1 99 ? 10.137 3.719 -7.978 1.00 98.25 99 ILE A CA 1
ATOM 685 C C . ILE A 1 99 ? 11.272 2.925 -8.619 1.00 98.25 99 ILE A C 1
ATOM 687 O O . ILE A 1 99 ? 11.792 3.312 -9.671 1.00 98.25 99 ILE A O 1
ATOM 691 N N . ASP A 1 100 ? 11.607 1.784 -8.025 1.00 97.69 100 ASP A N 1
ATOM 692 C CA . ASP A 1 100 ? 12.538 0.833 -8.614 1.00 97.69 100 ASP A CA 1
ATOM 693 C C . ASP A 1 100 ? 11.823 0.009 -9.691 1.00 97.69 100 ASP A C 1
ATOM 695 O O . ASP A 1 100 ? 11.273 -1.068 -9.456 1.00 97.69 100 ASP A O 1
ATOM 699 N N . ARG A 1 101 ? 11.842 0.523 -10.923 1.00 97.81 101 ARG A N 1
ATOM 700 C CA . ARG A 1 101 ? 11.225 -0.156 -12.070 1.00 97.81 101 ARG A CA 1
ATOM 701 C C . ARG A 1 101 ? 11.870 -1.503 -12.377 1.00 97.81 101 ARG A C 1
ATOM 703 O O . ARG A 1 101 ? 11.196 -2.353 -12.956 1.00 97.81 101 ARG A O 1
ATOM 710 N N . THR A 1 102 ? 13.138 -1.700 -12.009 1.00 98.06 102 THR A N 1
ATOM 711 C CA . THR A 1 102 ? 13.838 -2.971 -12.233 1.00 98.06 102 THR A CA 1
ATOM 712 C C . THR A 1 102 ? 13.309 -4.051 -11.299 1.00 98.06 102 THR A C 1
ATOM 714 O O . THR A 1 102 ? 13.100 -5.180 -11.736 1.00 98.06 102 THR A O 1
ATOM 717 N N . ALA A 1 103 ? 12.949 -3.691 -10.062 1.00 97.81 103 ALA A N 1
ATOM 718 C CA . ALA A 1 103 ? 12.298 -4.602 -9.127 1.00 97.81 103 ALA A CA 1
ATOM 719 C C . ALA A 1 103 ? 10.923 -5.096 -9.614 1.00 97.81 103 ALA A C 1
ATOM 721 O O . ALA A 1 103 ? 10.494 -6.170 -9.192 1.00 97.81 103 ALA A O 1
ATOM 722 N N . LEU A 1 104 ? 10.248 -4.342 -10.492 1.00 97.62 104 LEU A N 1
ATOM 723 C CA . LEU A 1 104 ? 8.950 -4.704 -11.082 1.00 97.62 104 LEU A CA 1
ATOM 724 C C . LEU A 1 104 ? 9.056 -5.606 -12.323 1.00 97.62 104 LEU A C 1
ATOM 726 O O . LEU A 1 104 ? 8.043 -6.153 -12.761 1.00 97.62 104 LEU A O 1
ATOM 730 N N . GLN A 1 105 ? 10.245 -5.750 -12.914 1.00 98.00 105 GLN A N 1
ATOM 731 C CA . GLN A 1 105 ? 10.458 -6.602 -14.090 1.00 98.00 105 GLN A CA 1
ATOM 732 C C . GLN A 1 105 ? 10.616 -8.080 -13.702 1.00 98.00 105 GLN A C 1
ATOM 734 O O . GLN A 1 105 ? 10.892 -8.366 -12.535 1.00 98.00 105 GLN A O 1
ATOM 739 N N . PRO A 1 106 ? 10.471 -9.035 -14.645 1.00 97.12 106 PRO A N 1
ATOM 740 C CA . PRO A 1 106 ? 10.701 -10.452 -14.365 1.00 97.12 106 PRO A CA 1
ATOM 741 C C . PRO A 1 106 ? 12.074 -10.684 -13.717 1.00 97.12 106 PRO A C 1
ATOM 743 O O . PRO A 1 106 ? 13.085 -10.173 -14.193 1.00 97.12 106 PRO A O 1
ATOM 746 N N . GLY A 1 107 ? 12.105 -11.424 -12.606 1.00 95.88 107 GLY A N 1
ATOM 747 C CA . GLY A 1 107 ? 13.321 -11.648 -11.809 1.00 95.88 107 GLY A CA 1
ATOM 748 C C . GLY A 1 107 ? 13.721 -10.484 -10.888 1.00 95.88 107 GLY A C 1
ATOM 749 O O . GLY A 1 107 ? 14.590 -10.652 -10.036 1.00 95.88 107 GLY A O 1
ATOM 750 N N . GLY A 1 108 ? 13.064 -9.327 -10.990 1.00 97.56 108 GLY A N 1
ATOM 751 C CA . GLY A 1 108 ? 13.206 -8.218 -10.050 1.00 97.56 108 GLY A CA 1
ATOM 752 C C . GLY A 1 108 ? 12.724 -8.587 -8.644 1.00 97.56 108 GLY A C 1
ATOM 753 O O . GLY A 1 108 ? 11.939 -9.519 -8.465 1.00 97.56 108 GLY A O 1
ATOM 754 N N . ALA A 1 109 ? 13.194 -7.865 -7.623 1.00 96.94 109 ALA A N 1
ATOM 755 C CA . ALA A 1 109 ? 12.925 -8.209 -6.224 1.00 96.94 109 ALA A CA 1
ATOM 756 C C . ALA A 1 109 ? 11.424 -8.214 -5.878 1.00 96.94 109 ALA A C 1
ATOM 758 O O . ALA A 1 109 ? 10.943 -9.154 -5.246 1.00 96.94 109 ALA A O 1
ATOM 759 N N . THR A 1 110 ? 10.673 -7.198 -6.317 1.00 97.00 110 THR A N 1
ATOM 760 C CA . THR A 1 110 ? 9.221 -7.123 -6.094 1.00 97.00 110 THR A CA 1
ATOM 761 C C . THR A 1 110 ? 8.493 -8.198 -6.895 1.00 97.00 110 THR A C 1
ATOM 763 O O . THR A 1 110 ? 7.681 -8.926 -6.331 1.00 97.00 110 THR A O 1
ATOM 766 N N . ALA A 1 111 ? 8.810 -8.351 -8.183 1.00 96.69 111 ALA A N 1
ATOM 767 C CA . ALA A 1 111 ? 8.180 -9.356 -9.034 1.00 96.69 111 ALA A CA 1
ATOM 768 C C . ALA A 1 111 ? 8.403 -10.781 -8.499 1.00 96.69 111 ALA A C 1
ATOM 770 O O . ALA A 1 111 ? 7.451 -11.547 -8.371 1.00 96.69 111 ALA A O 1
ATOM 771 N N . SER A 1 112 ? 9.631 -11.104 -8.084 1.00 96.31 112 SER A N 1
ATOM 772 C CA . SER A 1 112 ? 9.983 -12.403 -7.495 1.00 96.31 112 SER A CA 1
ATOM 773 C C . SER A 1 112 ? 9.244 -12.659 -6.184 1.00 96.31 112 SER A C 1
ATOM 775 O O . SER A 1 112 ? 8.728 -13.755 -5.978 1.00 96.31 112 SER A O 1
ATOM 777 N N . LEU A 1 113 ? 9.142 -11.649 -5.310 1.00 96.50 113 LEU A N 1
ATOM 778 C CA . LEU A 1 113 ? 8.421 -11.765 -4.039 1.00 96.50 113 LEU A CA 1
ATOM 779 C C . LEU A 1 113 ? 6.933 -12.068 -4.251 1.00 96.50 113 LEU A C 1
ATOM 781 O O . LEU A 1 113 ? 6.349 -12.853 -3.506 1.00 96.50 113 LEU A O 1
ATOM 785 N N . LEU A 1 114 ? 6.334 -11.450 -5.268 1.00 94.62 114 LEU A N 1
ATOM 786 C CA . LEU A 1 114 ? 4.911 -11.564 -5.583 1.00 94.62 114 LEU A CA 1
ATOM 787 C C . LEU A 1 114 ? 4.586 -12.721 -6.542 1.00 94.62 114 LEU A C 1
ATOM 789 O O . LEU A 1 114 ? 3.417 -12.970 -6.826 1.00 94.62 114 LEU A O 1
ATOM 793 N N . GLY A 1 115 ? 5.601 -13.431 -7.046 1.00 93.88 115 GLY A N 1
ATOM 794 C CA . GLY A 1 115 ? 5.427 -14.488 -8.046 1.00 93.88 115 GLY A CA 1
ATOM 795 C C . GLY A 1 115 ? 4.949 -13.973 -9.410 1.00 93.88 115 GLY A C 1
ATOM 796 O O . GLY A 1 115 ? 4.290 -14.703 -10.146 1.00 93.88 115 GLY A O 1
ATOM 797 N N . ILE A 1 116 ? 5.248 -12.718 -9.745 1.00 91.56 116 ILE A N 1
ATOM 798 C CA . ILE A 1 116 ? 4.885 -12.092 -11.017 1.00 91.56 116 ILE A CA 1
ATOM 799 C C . ILE A 1 116 ? 5.982 -12.385 -12.045 1.00 91.56 116 ILE A C 1
ATOM 801 O O . ILE A 1 116 ? 7.143 -12.031 -11.847 1.00 91.56 116 ILE A O 1
ATOM 805 N N . THR A 1 117 ? 5.618 -13.024 -13.157 1.00 93.81 117 THR A N 1
ATOM 806 C CA . THR A 1 117 ? 6.570 -13.490 -14.183 1.00 93.81 117 THR A CA 1
ATOM 807 C C . THR A 1 117 ? 6.534 -12.681 -15.476 1.00 93.81 117 THR A C 1
ATOM 809 O O . THR A 1 117 ? 7.477 -12.751 -16.258 1.00 93.81 117 THR A O 1
ATOM 812 N N . ASP A 1 118 ? 5.479 -11.900 -15.705 1.00 91.94 118 ASP A N 1
ATOM 813 C CA . ASP A 1 118 ? 5.254 -11.133 -16.936 1.00 91.94 118 ASP A CA 1
ATOM 814 C C . ASP A 1 118 ? 5.754 -9.681 -16.861 1.00 91.94 118 ASP A C 1
ATOM 816 O O . ASP A 1 118 ? 5.695 -8.954 -17.852 1.00 91.94 118 ASP A O 1
ATOM 820 N N . GLY A 1 119 ? 6.263 -9.270 -15.696 1.00 90.81 119 GLY A N 1
ATOM 821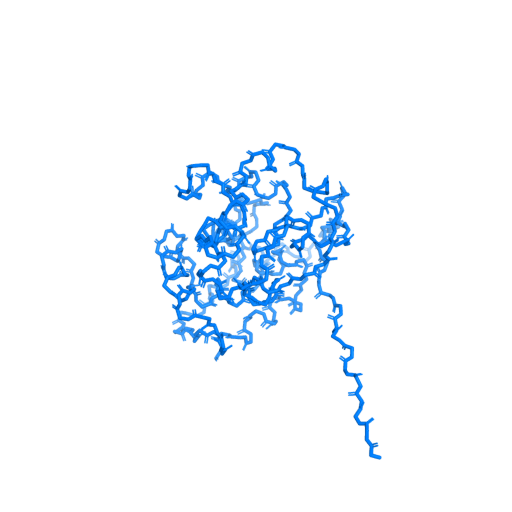 C CA . GLY A 1 119 ? 6.672 -7.898 -15.420 1.00 90.81 119 GLY A CA 1
ATOM 822 C C . GLY A 1 119 ? 5.486 -6.952 -15.226 1.00 90.81 119 GLY A C 1
ATOM 823 O O . GLY A 1 119 ? 4.362 -7.190 -15.678 1.00 90.81 119 GLY A O 1
ATOM 824 N N . ARG A 1 120 ? 5.740 -5.844 -14.529 1.00 95.31 120 ARG A N 1
ATOM 825 C CA . ARG A 1 120 ? 4.759 -4.775 -14.316 1.00 95.31 120 ARG A CA 1
ATOM 826 C C . ARG A 1 120 ? 5.329 -3.417 -14.690 1.00 95.31 120 ARG A C 1
ATOM 828 O O . ARG A 1 120 ? 6.509 -3.127 -14.476 1.00 95.31 120 ARG A O 1
ATOM 835 N N . ARG A 1 121 ? 4.458 -2.571 -15.231 1.00 97.31 121 ARG A N 1
ATOM 836 C CA . ARG A 1 121 ? 4.653 -1.122 -15.314 1.00 97.31 121 ARG A CA 1
ATOM 837 C C . ARG A 1 121 ? 4.013 -0.457 -14.102 1.00 97.31 121 ARG A C 1
ATOM 839 O O . ARG A 1 121 ? 3.172 -1.046 -13.430 1.00 97.31 121 ARG A O 1
ATOM 846 N N . ILE A 1 122 ? 4.370 0.798 -13.863 1.00 97.94 122 ILE A N 1
ATOM 847 C CA . ILE A 1 122 ? 3.815 1.591 -12.761 1.00 97.94 122 ILE A CA 1
ATOM 848 C C . ILE A 1 122 ? 2.299 1.727 -12.934 1.00 97.94 122 ILE A C 1
ATOM 850 O O . ILE A 1 122 ? 1.536 1.418 -12.026 1.00 97.94 122 ILE A O 1
ATOM 854 N N . GLY A 1 123 ? 1.848 2.107 -14.129 1.00 97.75 123 GLY A N 1
ATOM 855 C CA . GLY A 1 123 ? 0.429 2.279 -14.421 1.00 97.75 123 GLY A CA 1
ATOM 856 C C . GLY A 1 123 ? -0.396 0.987 -14.405 1.00 97.75 123 GLY A C 1
ATOM 857 O O . GLY A 1 123 ? -1.623 1.044 -14.419 1.00 97.75 123 GLY A O 1
ATOM 858 N N . ASP A 1 124 ? 0.233 -0.189 -14.316 1.00 97.69 124 ASP A N 1
ATOM 859 C CA . ASP A 1 124 ? -0.524 -1.429 -14.154 1.00 97.69 124 ASP A CA 1
ATOM 860 C C . ASP A 1 124 ? -1.205 -1.497 -12.776 1.00 97.69 124 ASP A C 1
ATOM 862 O O . ASP A 1 124 ? -2.201 -2.200 -12.642 1.00 97.69 124 ASP A O 1
ATOM 866 N N .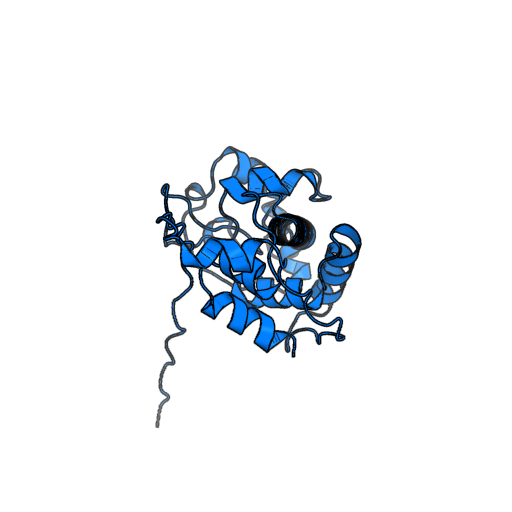 TRP A 1 125 ? -0.710 -0.764 -11.771 1.00 97.62 125 TRP A N 1
ATOM 867 C CA . TRP A 1 125 ? -1.262 -0.749 -10.408 1.00 97.62 125 TRP A CA 1
ATOM 868 C C . TRP A 1 125 ? -1.891 0.600 -10.048 1.00 97.62 125 TRP A C 1
ATOM 870 O O . TRP A 1 125 ? -1.879 1.002 -8.885 1.00 97.62 125 TRP A O 1
ATOM 880 N N . VAL A 1 126 ? -2.368 1.342 -11.046 1.00 97.81 126 VAL A N 1
ATOM 881 C CA . VAL A 1 126 ? -3.050 2.622 -10.842 1.00 97.81 126 VAL A CA 1
ATOM 882 C C . VAL A 1 126 ? -4.540 2.436 -11.071 1.00 97.81 126 VAL A C 1
ATOM 884 O O . VAL A 1 126 ? -4.934 1.966 -12.139 1.00 97.81 126 VAL A O 1
ATOM 887 N N . ASP A 1 127 ? -5.359 2.844 -10.106 1.00 95.50 127 ASP A N 1
ATOM 888 C CA . ASP A 1 127 ? -6.808 2.888 -10.281 1.00 95.50 127 ASP A CA 1
ATOM 889 C C . ASP A 1 127 ? -7.174 3.979 -11.309 1.00 95.50 127 ASP A C 1
ATOM 891 O O . ASP A 1 127 ? -6.838 5.157 -11.115 1.00 95.50 127 ASP A O 1
ATOM 895 N N . PRO A 1 128 ? -7.845 3.637 -12.427 1.00 93.88 128 PRO A N 1
ATOM 896 C CA . PRO A 1 128 ? -8.290 4.629 -13.401 1.00 93.88 128 PRO A CA 1
ATOM 897 C C . PRO A 1 128 ? -9.307 5.624 -12.837 1.00 93.88 128 PRO A C 1
ATOM 899 O O . PRO A 1 128 ? -9.465 6.704 -13.407 1.00 93.88 128 PRO A O 1
ATOM 902 N N . ILE A 1 129 ? -10.008 5.286 -11.755 1.00 92.75 129 ILE A N 1
ATOM 903 C CA . ILE A 1 129 ? -11.041 6.130 -11.166 1.00 92.75 129 ILE A CA 1
ATOM 904 C C . ILE A 1 129 ? -10.369 7.128 -10.213 1.00 92.75 129 ILE A C 1
ATOM 906 O O . ILE A 1 129 ? -9.781 6.730 -9.207 1.00 92.75 129 ILE A O 1
ATOM 910 N N . PRO A 1 130 ? -10.423 8.442 -10.502 1.00 92.12 130 PRO A N 1
ATOM 911 C CA . PRO A 1 130 ? -9.905 9.427 -9.575 1.00 92.12 130 PRO A CA 1
ATOM 912 C C . PRO A 1 130 ? -10.843 9.576 -8.379 1.00 92.12 130 PRO A C 1
ATOM 914 O O . PRO A 1 130 ? -12.066 9.485 -8.498 1.00 92.12 130 PRO A O 1
ATOM 917 N N . VAL A 1 131 ? -10.267 9.925 -7.238 1.00 86.50 131 VAL A N 1
ATOM 918 C CA . VAL A 1 131 ? -11.020 10.370 -6.062 1.00 86.50 131 VAL A CA 1
ATOM 919 C C . VAL A 1 131 ? -11.088 11.900 -6.017 1.00 86.50 131 VAL A C 1
ATOM 921 O O . VAL A 1 131 ? -10.556 12.598 -6.890 1.00 86.50 131 VAL A O 1
ATOM 924 N N . ALA A 1 132 ? -11.721 12.454 -4.979 1.00 76.75 132 ALA A N 1
ATOM 925 C CA . ALA A 1 132 ? -11.779 13.899 -4.768 1.00 76.75 132 ALA A CA 1
ATOM 926 C C . ALA A 1 132 ? -10.379 14.550 -4.854 1.00 76.75 132 ALA A C 1
ATOM 928 O O . ALA A 1 132 ? -9.421 14.115 -4.212 1.00 76.75 132 ALA A O 1
ATOM 929 N N . GLY A 1 133 ? -10.259 15.599 -5.675 1.00 85.12 133 GLY A N 1
ATOM 930 C CA . GLY A 1 133 ? -8.979 16.251 -5.979 1.00 85.12 133 GLY A CA 1
ATOM 931 C C . GLY A 1 133 ? -8.212 15.655 -7.167 1.00 85.12 133 GLY A C 1
ATOM 932 O O . GLY A 1 133 ? -7.065 16.039 -7.381 1.00 85.12 133 GLY A O 1
ATOM 933 N N . GLY A 1 134 ? -8.817 14.740 -7.937 1.00 91.50 134 GLY A N 1
ATOM 934 C CA . GLY A 1 134 ? -8.252 14.218 -9.191 1.00 91.50 134 GLY A CA 1
ATOM 935 C C . GLY A 1 134 ? -7.085 13.247 -9.000 1.00 91.50 134 GLY A C 1
ATOM 936 O O . GLY A 1 134 ? -6.317 13.007 -9.927 1.00 91.50 134 GLY A O 1
ATOM 937 N N . GLN A 1 135 ? -6.907 12.730 -7.785 1.00 93.44 135 GLN A N 1
ATOM 938 C CA . GLN A 1 135 ? -5.839 11.796 -7.455 1.00 93.44 135 GLN A CA 1
ATOM 939 C C . GLN A 1 135 ? -6.253 10.365 -7.781 1.00 93.44 135 GLN A C 1
ATOM 941 O O . GLN A 1 135 ? -7.393 9.986 -7.535 1.00 93.44 135 GLN A O 1
ATOM 946 N N . HIS A 1 136 ? -5.299 9.567 -8.246 1.00 96.00 136 HIS A N 1
ATOM 947 C CA . HIS A 1 136 ? -5.492 8.147 -8.517 1.00 96.00 136 HIS A CA 1
ATOM 948 C C . HIS A 1 136 ? -4.780 7.310 -7.464 1.00 96.00 136 HIS A C 1
ATOM 950 O O . HIS A 1 136 ? -3.636 7.613 -7.109 1.00 96.00 136 HIS A O 1
ATOM 956 N N . ALA A 1 137 ? -5.452 6.272 -6.973 1.00 97.50 137 ALA A N 1
ATOM 957 C CA . ALA A 1 137 ? -4.824 5.289 -6.109 1.00 97.50 137 ALA A CA 1
ATOM 958 C C . ALA A 1 137 ? -3.717 4.550 -6.875 1.00 97.50 137 ALA A C 1
ATOM 960 O O . ALA A 1 137 ? -3.824 4.317 -8.079 1.00 97.50 137 ALA A O 1
ATOM 961 N N . MET A 1 138 ? -2.608 4.254 -6.200 1.00 98.06 138 MET A N 1
ATOM 962 C CA . MET A 1 138 ? -1.421 3.692 -6.838 1.00 98.06 138 MET A CA 1
ATOM 963 C C . MET A 1 138 ? -0.661 2.724 -5.933 1.00 98.06 138 MET A C 1
ATOM 965 O O . MET A 1 138 ? -0.627 2.865 -4.707 1.00 98.06 138 MET A O 1
ATOM 969 N N . GLY A 1 139 ? 0.064 1.804 -6.564 1.00 98.00 139 GLY A N 1
ATOM 970 C CA . GLY A 1 139 ? 1.011 0.932 -5.880 1.00 98.00 139 GLY A CA 1
ATOM 971 C C . GLY A 1 139 ? 0.349 -0.237 -5.150 1.00 98.00 139 GLY A C 1
ATOM 972 O O . GLY A 1 139 ? -0.832 -0.526 -5.321 1.00 98.00 139 GLY A O 1
ATOM 973 N N . PHE A 1 140 ? 1.146 -0.944 -4.348 1.00 98.31 140 PHE A N 1
ATOM 974 C CA . PHE A 1 140 ? 0.787 -2.261 -3.806 1.00 98.31 140 PHE A CA 1
ATOM 975 C C . PHE A 1 140 ? -0.453 -2.231 -2.905 1.00 98.31 140 PHE A C 1
ATOM 977 O O . PHE A 1 140 ? -1.228 -3.178 -2.881 1.00 98.31 140 PHE A O 1
ATOM 984 N N . MET A 1 141 ? -0.618 -1.132 -2.167 1.00 98.56 141 MET A N 1
ATOM 985 C CA . MET A 1 141 ? -1.700 -0.923 -1.200 1.00 98.56 141 MET A CA 1
ATOM 986 C C . MET A 1 141 ? -2.650 0.207 -1.638 1.00 98.56 141 MET A C 1
ATOM 988 O O . MET A 1 141 ? -3.306 0.796 -0.784 1.00 98.56 141 MET A O 1
ATOM 992 N N . GLN A 1 142 ? -2.654 0.557 -2.935 1.00 97.75 142 GLN A N 1
ATOM 993 C CA . GLN A 1 142 ? -3.557 1.547 -3.548 1.00 97.75 142 GLN A CA 1
ATOM 994 C C . GLN A 1 142 ? -3.619 2.896 -2.802 1.00 97.75 142 GLN A C 1
ATOM 996 O O . GLN A 1 142 ? -4.672 3.435 -2.471 1.00 97.75 142 GLN A O 1
ATOM 1001 N N . PHE A 1 143 ? -2.460 3.507 -2.550 1.00 97.75 143 PHE A N 1
ATOM 1002 C CA . PHE A 1 143 ? -2.410 4.811 -1.888 1.00 97.75 143 PHE A CA 1
ATOM 1003 C C . PHE A 1 143 ? -2.800 5.950 -2.818 1.00 97.75 143 PHE A C 1
ATOM 1005 O O . PHE A 1 143 ? -2.291 6.048 -3.933 1.00 97.75 143 PHE A O 1
ATOM 1012 N N . LEU A 1 144 ? -3.529 6.932 -2.289 1.00 97.31 144 LEU A N 1
ATOM 1013 C CA . LEU A 1 144 ? -3.503 8.277 -2.862 1.00 97.31 144 LEU A CA 1
ATOM 1014 C C . LEU A 1 144 ? -2.093 8.886 -2.732 1.00 97.31 144 LEU A C 1
ATOM 1016 O O . LEU A 1 144 ? -1.459 8.732 -1.679 1.00 97.31 144 LEU A O 1
ATOM 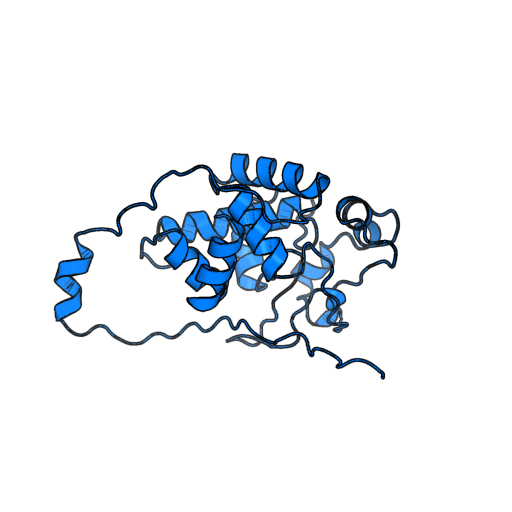1020 N N . PRO A 1 145 ? -1.602 9.656 -3.723 1.00 97.19 145 PRO A N 1
ATOM 1021 C CA . PRO A 1 145 ? -0.311 10.335 -3.638 1.00 97.19 145 PRO A CA 1
ATOM 1022 C C . PRO A 1 145 ? -0.150 11.234 -2.413 1.00 97.19 145 PRO A C 1
ATOM 1024 O O . PRO A 1 145 ? 0.931 11.284 -1.824 1.00 97.19 145 PRO A O 1
ATOM 1027 N N . SER A 1 146 ? -1.209 11.925 -1.985 1.00 95.81 146 SER A N 1
ATOM 1028 C CA . SER A 1 146 ? -1.206 12.707 -0.745 1.00 95.81 146 SER A CA 1
ATOM 1029 C C . SER A 1 146 ? -0.967 11.844 0.493 1.00 95.81 146 SER A C 1
ATOM 1031 O O . SER A 1 146 ? -0.156 12.222 1.337 1.00 95.81 146 SER A O 1
ATOM 1033 N N . THR A 1 147 ? -1.624 10.686 0.591 1.00 95.88 147 THR A N 1
ATOM 1034 C CA . THR A 1 147 ? -1.466 9.754 1.718 1.00 95.88 147 THR A CA 1
ATOM 1035 C C . THR A 1 147 ? -0.067 9.153 1.717 1.00 95.88 147 THR A C 1
ATOM 1037 O O . THR A 1 147 ? 0.625 9.207 2.731 1.00 95.88 147 THR A O 1
ATOM 1040 N N . TRP A 1 148 ? 0.414 8.690 0.559 1.00 97.75 148 TRP A N 1
ATOM 1041 C CA . TRP A 1 148 ? 1.779 8.182 0.425 1.00 97.75 148 TRP A CA 1
ATOM 1042 C C . TRP A 1 148 ? 2.821 9.201 0.901 1.00 97.75 148 TRP A C 1
ATOM 1044 O O . TRP A 1 148 ? 3.712 8.858 1.671 1.00 97.75 148 TRP A O 1
ATOM 1054 N N . ARG A 1 149 ? 2.700 10.476 0.511 1.00 96.94 149 ARG A N 1
ATOM 1055 C CA . ARG A 1 149 ? 3.647 11.518 0.940 1.00 96.94 149 ARG A CA 1
ATOM 1056 C C . ARG A 1 149 ? 3.681 11.734 2.452 1.00 96.94 149 ARG A C 1
ATOM 1058 O O . ARG A 1 149 ? 4.750 12.037 2.976 1.00 96.94 149 ARG A O 1
ATOM 1065 N N . GLN A 1 150 ? 2.553 11.569 3.139 1.00 96.31 150 GLN A N 1
ATOM 1066 C CA . GLN A 1 150 ? 2.489 11.691 4.597 1.00 96.31 150 GLN A CA 1
ATOM 1067 C C . GLN A 1 150 ? 3.122 10.485 5.299 1.00 96.31 150 GLN A C 1
ATOM 1069 O O . GLN A 1 150 ? 3.831 10.650 6.288 1.00 96.31 150 GLN A O 1
ATOM 1074 N N . GLU A 1 151 ? 2.897 9.282 4.773 1.00 97.00 151 GLU A N 1
ATOM 1075 C CA . GLU A 1 151 ? 3.208 8.035 5.483 1.00 97.00 151 GLU A CA 1
ATOM 1076 C C . GLU A 1 151 ? 4.550 7.414 5.080 1.00 97.00 151 GLU A C 1
ATOM 1078 O O . GLU A 1 151 ? 5.177 6.702 5.870 1.00 97.00 151 GLU A O 1
ATOM 1083 N N . ALA A 1 152 ? 5.055 7.725 3.881 1.00 95.94 152 ALA A N 1
ATOM 1084 C CA . ALA A 1 152 ? 6.293 7.154 3.356 1.00 95.94 152 ALA A CA 1
ATOM 1085 C C . ALA A 1 152 ? 7.491 7.386 4.286 1.00 95.94 152 ALA A C 1
ATOM 1087 O O . ALA A 1 152 ? 8.446 6.618 4.245 1.00 95.94 152 ALA A O 1
ATOM 1088 N N . ALA A 1 153 ? 7.461 8.404 5.155 1.00 95.44 153 ALA A N 1
ATOM 1089 C CA . ALA A 1 153 ? 8.509 8.666 6.139 1.00 95.44 153 ALA A CA 1
ATOM 1090 C C . ALA A 1 153 ? 8.902 7.429 6.973 1.00 95.44 153 ALA A C 1
ATOM 1092 O O . ALA A 1 153 ? 10.084 7.248 7.283 1.00 95.44 153 ALA A O 1
ATOM 1093 N N . LEU A 1 154 ? 7.944 6.554 7.278 1.00 95.81 154 LEU A N 1
ATOM 1094 C CA . LEU A 1 154 ? 8.179 5.346 8.070 1.00 95.81 154 LEU A CA 1
ATOM 1095 C C . LEU A 1 154 ? 8.585 4.132 7.232 1.00 95.81 154 LEU A C 1
ATOM 1097 O O . LEU A 1 154 ? 9.106 3.161 7.782 1.00 95.81 154 LEU A O 1
ATOM 1101 N N . ALA A 1 155 ? 8.416 4.193 5.910 1.00 97.25 155 ALA A N 1
ATOM 1102 C CA . ALA A 1 155 ? 8.841 3.126 5.022 1.00 97.25 155 ALA A CA 1
ATOM 1103 C C . ALA A 1 155 ? 10.376 2.927 5.099 1.00 97.25 155 ALA A C 1
ATOM 1105 O O . ALA A 1 155 ? 11.148 3.905 5.051 1.00 97.25 155 ALA A O 1
ATOM 1106 N N . PRO A 1 156 ? 10.849 1.672 5.239 1.00 96.88 156 PRO A N 1
ATOM 1107 C CA . PRO A 1 156 ? 12.266 1.379 5.441 1.00 96.88 156 PRO A CA 1
ATOM 1108 C C . PRO A 1 156 ? 13.131 1.602 4.194 1.00 96.88 156 PRO A C 1
ATOM 1110 O O . PRO A 1 156 ? 14.341 1.769 4.327 1.00 96.88 156 PRO A O 1
ATOM 1113 N N . GLY A 1 157 ? 12.551 1.626 2.994 1.00 94.44 157 GLY A N 1
ATOM 1114 C CA . GLY A 1 157 ? 13.289 1.745 1.736 1.00 94.44 157 GLY A CA 1
ATOM 1115 C C . GLY A 1 157 ? 14.076 3.018 1.550 1.00 94.44 157 GLY A C 1
ATOM 1116 O O . GLY A 1 157 ? 13.740 4.070 2.092 1.00 94.44 157 GLY A O 1
ATOM 1117 N N . ARG A 1 158 ? 15.148 2.912 0.768 1.00 94.81 158 ARG A N 1
ATOM 1118 C CA . ARG A 1 158 ? 15.982 4.028 0.324 1.00 94.81 158 ARG A CA 1
ATOM 1119 C C . ARG A 1 158 ? 16.347 3.777 -1.155 1.00 94.81 158 ARG A C 1
ATOM 1121 O O . ARG A 1 158 ? 17.291 3.033 -1.394 1.00 94.81 158 ARG A O 1
ATOM 1128 N N . PRO A 1 159 ? 15.603 4.338 -2.130 1.00 95.56 159 PRO A N 1
ATOM 1129 C CA . PRO A 1 159 ? 14.412 5.178 -1.970 1.00 95.56 159 PRO A CA 1
ATOM 1130 C C . PRO A 1 159 ? 13.193 4.407 -1.429 1.00 95.56 159 PRO A C 1
ATOM 1132 O O . PRO A 1 159 ? 13.162 3.180 -1.420 1.00 95.56 159 PRO A O 1
ATOM 1135 N N . ARG A 1 160 ? 12.203 5.154 -0.930 1.00 97.88 160 ARG A N 1
ATOM 1136 C CA . ARG A 1 160 ? 10.913 4.616 -0.467 1.00 97.88 160 ARG A CA 1
ATOM 1137 C C . ARG A 1 160 ? 10.003 4.444 -1.672 1.00 97.88 160 ARG A C 1
ATOM 1139 O O . ARG A 1 160 ? 9.798 5.420 -2.398 1.00 97.88 160 ARG A O 1
ATOM 1146 N N . ASP A 1 161 ? 9.435 3.257 -1.829 1.00 98.31 161 ASP A N 1
ATOM 1147 C CA . ASP A 1 161 ? 8.711 2.871 -3.039 1.00 98.31 161 ASP A CA 1
ATOM 1148 C C . ASP A 1 161 ? 7.313 2.304 -2.705 1.00 98.31 161 ASP A C 1
ATOM 1150 O O . ASP A 1 161 ? 7.234 1.270 -2.039 1.00 98.31 161 ASP A O 1
ATOM 1154 N N . PRO A 1 162 ? 6.201 2.923 -3.163 1.00 98.38 162 PRO A N 1
ATOM 1155 C CA . PRO A 1 162 ? 4.850 2.425 -2.884 1.00 98.38 162 PRO A CA 1
ATOM 1156 C C . PRO A 1 162 ? 4.515 1.104 -3.596 1.00 98.38 162 PRO A C 1
ATOM 1158 O O . PRO A 1 162 ? 3.479 0.501 -3.316 1.00 98.38 162 PRO A O 1
ATOM 1161 N N . TYR A 1 163 ? 5.364 0.639 -4.514 1.00 98.31 163 TYR A N 1
ATOM 1162 C CA . TYR A 1 163 ? 5.220 -0.636 -5.217 1.00 98.31 163 TYR A CA 1
ATOM 1163 C C . TYR A 1 163 ? 5.988 -1.759 -4.522 1.00 98.31 163 TYR A C 1
ATOM 1165 O O . TYR A 1 163 ? 5.761 -2.933 -4.806 1.00 98.31 163 TYR A O 1
ATOM 1173 N N . ARG A 1 164 ? 6.879 -1.424 -3.583 1.00 98.44 164 ARG A N 1
ATOM 1174 C CA . ARG A 1 164 ? 7.635 -2.403 -2.808 1.00 98.44 164 ARG A CA 1
ATOM 1175 C C . ARG A 1 164 ? 6.803 -2.864 -1.603 1.00 98.44 164 ARG A C 1
ATOM 1177 O O . ARG A 1 164 ? 6.530 -2.041 -0.727 1.00 98.44 164 ARG A O 1
ATOM 1184 N N . PRO A 1 165 ? 6.449 -4.160 -1.484 1.00 98.56 165 PRO A N 1
ATOM 1185 C CA . PRO A 1 165 ? 5.452 -4.617 -0.511 1.00 98.56 165 PRO A CA 1
ATOM 1186 C C . PRO A 1 165 ? 5.732 -4.219 0.940 1.00 98.56 165 PRO A C 1
ATOM 1188 O O . PRO A 1 165 ? 4.823 -3.777 1.636 1.00 98.56 165 PRO A O 1
ATOM 1191 N N . LEU A 1 166 ? 6.992 -4.281 1.390 1.00 98.69 166 LEU A N 1
ATOM 1192 C CA . LEU A 1 166 ? 7.343 -3.875 2.755 1.00 98.69 166 LEU A CA 1
ATOM 1193 C C . LEU A 1 166 ? 7.130 -2.374 3.004 1.00 98.69 166 LEU A C 1
ATOM 1195 O O . LEU A 1 166 ? 6.611 -1.997 4.051 1.00 98.69 166 LEU A O 1
ATOM 1199 N N . ASP A 1 167 ? 7.521 -1.517 2.062 1.00 98.81 167 ASP A N 1
ATOM 1200 C CA . ASP A 1 167 ? 7.347 -0.069 2.206 1.00 98.81 167 ASP A CA 1
ATOM 1201 C C . ASP A 1 167 ? 5.868 0.304 2.219 1.00 98.81 167 ASP A C 1
ATOM 1203 O O . ASP A 1 167 ? 5.429 1.081 3.070 1.00 98.81 167 ASP A O 1
ATOM 1207 N N . ALA A 1 168 ? 5.102 -0.295 1.309 1.00 98.81 168 ALA A N 1
ATOM 1208 C CA . ALA A 1 168 ? 3.677 -0.058 1.190 1.00 98.81 168 ALA A CA 1
ATOM 1209 C C . ALA A 1 168 ? 2.909 -0.551 2.428 1.00 98.81 168 ALA A C 1
ATOM 1211 O O . ALA A 1 168 ? 2.105 0.196 2.982 1.00 98.81 168 ALA A O 1
ATOM 1212 N N . MET A 1 169 ? 3.199 -1.758 2.929 1.00 98.81 169 MET A N 1
ATOM 1213 C CA . MET A 1 169 ? 2.556 -2.289 4.138 1.00 98.81 169 MET A CA 1
ATOM 1214 C C . MET A 1 169 ? 2.919 -1.488 5.396 1.00 98.81 169 MET A C 1
ATOM 1216 O O . MET A 1 169 ? 2.059 -1.273 6.247 1.00 98.81 169 MET A O 1
ATOM 1220 N N . VAL A 1 170 ? 4.159 -1.000 5.521 1.00 98.81 170 VAL A N 1
ATOM 1221 C CA . VAL A 1 170 ? 4.546 -0.127 6.644 1.00 98.81 170 VAL A CA 1
ATOM 1222 C C . VAL A 1 170 ? 3.824 1.220 6.572 1.00 98.81 170 VAL A C 1
ATOM 1224 O O . VAL A 1 170 ? 3.325 1.694 7.593 1.00 98.81 170 VAL A O 1
ATOM 1227 N N . ALA A 1 171 ? 3.716 1.824 5.386 1.00 98.69 171 ALA A N 1
ATOM 1228 C CA . ALA A 1 171 ? 2.944 3.051 5.206 1.00 98.69 171 ALA A CA 1
ATOM 1229 C C . ALA A 1 171 ? 1.450 2.838 5.527 1.00 98.69 171 ALA A C 1
ATOM 1231 O O . ALA A 1 171 ? 0.845 3.668 6.205 1.00 98.69 171 ALA A O 1
ATOM 1232 N N . ALA A 1 172 ? 0.872 1.700 5.126 1.00 98.69 172 ALA A N 1
ATOM 1233 C CA . ALA A 1 172 ? -0.537 1.379 5.372 1.00 98.69 172 ALA A CA 1
ATOM 1234 C C . ALA A 1 172 ? -0.791 1.177 6.868 1.00 98.69 172 ALA A C 1
ATOM 1236 O O . ALA A 1 172 ? -1.716 1.762 7.433 1.00 98.69 172 ALA A O 1
ATOM 1237 N N . GLY A 1 173 ? 0.080 0.409 7.529 1.00 98.44 173 GLY A N 1
ATOM 1238 C CA . GLY A 1 173 ? 0.019 0.195 8.970 1.00 98.44 173 GLY A CA 1
ATOM 1239 C C . GLY A 1 173 ? 0.171 1.498 9.755 1.00 98.44 173 GLY A C 1
ATOM 1240 O O . GLY A 1 173 ? -0.571 1.728 10.708 1.00 98.44 173 GLY A O 1
ATOM 1241 N N . SER A 1 174 ? 1.063 2.397 9.327 1.00 98.00 174 SER A N 1
ATOM 1242 C CA . SER A 1 174 ? 1.164 3.734 9.920 1.00 98.00 174 SER A CA 1
ATOM 1243 C C . SER A 1 174 ? -0.137 4.524 9.783 1.00 98.00 174 SER A C 1
ATOM 1245 O O . SER A 1 174 ? -0.639 5.049 10.783 1.00 98.00 174 SER A O 1
ATOM 1247 N N . TYR A 1 175 ? -0.714 4.566 8.578 1.00 98.31 175 TYR A N 1
ATOM 1248 C CA . TYR A 1 175 ? -1.940 5.315 8.324 1.00 98.31 175 TYR A CA 1
ATOM 1249 C C . TYR A 1 175 ? -3.104 4.815 9.187 1.00 98.31 175 TYR A C 1
ATOM 1251 O O . TYR A 1 175 ? -3.747 5.606 9.881 1.00 98.31 175 TYR A O 1
ATOM 1259 N N . LEU A 1 176 ? -3.318 3.496 9.238 1.00 97.94 176 LEU A N 1
ATOM 1260 C CA . LEU A 1 176 ? -4.333 2.874 10.093 1.00 97.94 176 LEU A CA 1
ATOM 1261 C C . LEU A 1 176 ? -4.109 3.195 11.569 1.00 97.94 176 LEU A C 1
ATOM 1263 O O . LEU A 1 176 ? -5.031 3.624 12.263 1.00 97.94 176 LEU A O 1
ATOM 1267 N N . ALA A 1 177 ? -2.872 3.059 12.046 1.00 96.62 177 ALA A N 1
ATOM 1268 C CA . ALA A 1 177 ? -2.546 3.335 13.435 1.00 96.62 177 ALA A CA 1
ATOM 1269 C C . ALA A 1 177 ? -2.783 4.817 13.789 1.00 96.62 177 ALA A C 1
ATOM 1271 O O . ALA A 1 177 ? -3.269 5.132 14.880 1.00 96.62 177 ALA A O 1
ATOM 1272 N N . ARG A 1 178 ? -2.494 5.747 12.868 1.00 96.62 178 ARG A N 1
ATOM 1273 C CA . ARG A 1 178 ? -2.821 7.173 13.024 1.00 96.62 178 ARG A CA 1
ATOM 1274 C C . ARG A 1 178 ? -4.329 7.414 13.037 1.00 96.62 178 ARG A C 1
ATOM 1276 O O . ARG A 1 178 ? -4.787 8.172 13.891 1.00 96.62 178 ARG A O 1
ATOM 1283 N N . LEU A 1 179 ? -5.093 6.770 12.155 1.00 96.56 179 LEU A N 1
ATOM 1284 C CA . LEU A 1 179 ? -6.557 6.862 12.120 1.00 96.56 179 LEU A CA 1
ATOM 1285 C C . LEU A 1 179 ? -7.193 6.370 13.426 1.00 96.56 179 LEU A C 1
ATOM 1287 O O . LEU A 1 179 ? -8.031 7.067 13.995 1.00 96.56 179 LEU A O 1
ATOM 1291 N N . GLN A 1 180 ? -6.755 5.223 13.954 1.00 96.38 180 GLN A N 1
ATOM 1292 C CA . GLN A 1 180 ? -7.252 4.686 15.228 1.00 96.38 180 GLN A CA 1
ATOM 1293 C C . GLN A 1 180 ? -6.952 5.624 16.407 1.00 96.38 180 GLN A C 1
ATOM 1295 O O . GLN A 1 180 ? -7.793 5.812 17.290 1.00 96.38 180 GLN A O 1
ATOM 1300 N N . ARG A 1 181 ? -5.782 6.278 16.398 1.00 96.38 181 ARG A N 1
ATOM 1301 C CA . ARG A 1 181 ? -5.398 7.286 17.400 1.00 96.38 181 ARG A CA 1
ATOM 1302 C C . ARG A 1 181 ? -6.055 8.657 17.198 1.00 96.38 181 ARG A C 1
ATOM 1304 O O . ARG A 1 181 ? -5.910 9.509 18.067 1.00 96.38 181 ARG A O 1
ATOM 1311 N N . GLY A 1 182 ? -6.752 8.889 16.084 1.00 93.50 182 GLY A N 1
ATOM 1312 C CA . GLY A 1 182 ? -7.293 10.205 15.734 1.00 93.50 182 GLY A CA 1
ATOM 1313 C C . GLY A 1 182 ? -6.231 11.234 15.339 1.00 93.50 182 GLY A C 1
ATOM 1314 O O . GLY A 1 182 ? -6.510 12.425 15.318 1.00 93.50 182 GLY A O 1
ATOM 1315 N N . ALA A 1 183 ? -5.019 10.806 14.982 1.00 93.19 183 ALA A N 1
ATOM 1316 C CA . ALA A 1 183 ? -3.913 11.690 14.597 1.00 93.19 183 ALA A CA 1
ATOM 1317 C C . ALA A 1 183 ? -4.027 12.245 13.159 1.00 93.19 183 ALA A C 1
ATOM 1319 O O . ALA A 1 183 ? -3.081 12.856 12.655 1.00 93.19 183 ALA A O 1
ATOM 1320 N N . VAL A 1 184 ? -5.142 11.972 12.476 1.00 90.44 184 VAL A N 1
ATOM 1321 C CA . VAL A 1 184 ? -5.451 12.481 11.131 1.00 90.44 184 VAL A CA 1
ATOM 1322 C C . VAL A 1 184 ? -6.469 13.623 11.205 1.00 90.44 184 VAL A C 1
ATOM 1324 O O . VAL A 1 184 ? -6.274 14.640 10.552 1.00 90.44 184 VAL A O 1
ATOM 1327 N N . ASP A 1 185 ? -7.521 13.485 12.018 1.00 91.25 185 ASP A N 1
ATOM 1328 C CA . ASP A 1 185 ? -8.648 14.433 12.073 1.00 91.25 185 ASP A CA 1
ATOM 1329 C C . ASP A 1 185 ? -9.226 14.654 13.489 1.00 91.25 185 ASP A C 1
ATOM 1331 O O . ASP A 1 185 ? -10.332 15.170 13.641 1.00 91.25 185 ASP A O 1
ATOM 1335 N N . GLY A 1 186 ? -8.516 14.223 14.534 1.00 92.44 186 GLY A N 1
ATOM 1336 C CA . GLY A 1 186 ? -8.937 14.336 15.933 1.00 92.44 186 GLY A CA 1
ATOM 1337 C C . GLY A 1 186 ? -9.913 13.257 16.412 1.00 92.44 186 GLY A C 1
ATOM 1338 O O . GLY A 1 186 ? -10.228 13.218 17.600 1.00 92.44 186 GLY A O 1
ATOM 1339 N N . ARG A 1 187 ? -10.385 12.353 15.539 1.00 93.69 187 ARG A N 1
ATOM 1340 C CA . ARG A 1 187 ? -11.377 11.327 15.904 1.00 93.69 187 ARG A CA 1
ATOM 1341 C C . ARG A 1 187 ? -10.738 9.952 16.066 1.00 93.69 187 ARG A C 1
ATOM 1343 O O . ARG A 1 187 ? -10.278 9.355 15.094 1.00 93.69 187 ARG A O 1
ATOM 1350 N N . ARG A 1 188 ? -10.737 9.415 17.289 1.00 95.19 188 ARG A N 1
ATOM 1351 C CA . ARG A 1 188 ? -10.334 8.019 17.539 1.00 95.19 188 ARG A CA 1
ATOM 1352 C C . ARG A 1 188 ? -11.321 7.055 16.883 1.00 95.19 188 ARG A C 1
ATOM 1354 O O . ARG A 1 188 ? -12.520 7.323 16.854 1.00 95.19 188 ARG A O 1
ATOM 1361 N N . ARG A 1 189 ? -10.817 5.932 16.372 1.00 95.00 189 ARG A N 1
ATOM 1362 C CA . ARG A 1 189 ? -11.605 4.938 15.627 1.00 95.00 189 ARG A CA 1
ATOM 1363 C C . ARG A 1 189 ? -11.293 3.522 16.099 1.00 95.00 189 ARG A C 1
ATOM 1365 O O . ARG A 1 189 ? -10.165 3.237 16.502 1.00 95.00 189 ARG A O 1
ATOM 1372 N N . THR A 1 190 ? -12.282 2.638 15.988 1.00 96.25 190 THR A N 1
ATOM 1373 C CA . THR A 1 190 ? -12.044 1.186 15.963 1.00 96.25 190 THR A CA 1
ATOM 1374 C C . THR A 1 190 ? -11.241 0.813 14.716 1.00 96.25 190 THR A C 1
ATOM 1376 O O . THR A 1 190 ? -11.092 1.633 13.802 1.00 96.25 190 THR A O 1
ATOM 1379 N N . LEU A 1 191 ? -10.735 -0.418 14.639 1.00 95.62 191 LEU A N 1
ATOM 1380 C CA . LEU A 1 191 ? -10.090 -0.912 13.426 1.00 95.62 191 LEU A CA 1
ATOM 1381 C C . LEU A 1 191 ? -11.054 -0.844 12.241 1.00 95.62 191 LEU A C 1
ATOM 1383 O O . LEU A 1 191 ? -10.690 -0.304 11.202 1.00 95.62 191 LEU A O 1
ATOM 1387 N N . ARG A 1 192 ? -12.303 -1.299 12.419 1.00 96.69 192 ARG A N 1
ATOM 1388 C CA . ARG A 1 192 ? -13.344 -1.208 11.382 1.00 96.69 192 ARG A CA 1
ATOM 1389 C C . ARG A 1 192 ? -13.539 0.230 10.897 1.00 96.69 192 ARG A C 1
ATOM 1391 O O . ARG A 1 192 ? -13.569 0.479 9.699 1.00 96.69 192 ARG A O 1
ATOM 1398 N N . GLY A 1 193 ? -13.619 1.193 11.817 1.00 96.75 193 GLY A N 1
ATOM 1399 C CA . GLY A 1 193 ? -13.755 2.607 11.460 1.00 96.75 193 GLY A CA 1
ATOM 1400 C C . GLY A 1 193 ? -12.525 3.173 10.742 1.00 96.75 193 GLY A C 1
ATOM 1401 O O . GLY A 1 193 ? -12.668 4.000 9.847 1.00 96.75 193 GLY A O 1
ATOM 1402 N N . ALA A 1 194 ? -11.317 2.742 11.114 1.00 97.50 194 ALA A N 1
ATOM 1403 C CA . ALA A 1 194 ? -10.089 3.132 10.424 1.00 97.50 194 ALA A CA 1
ATOM 1404 C C . ALA A 1 194 ? -10.014 2.530 9.012 1.00 97.50 194 ALA A C 1
ATOM 1406 O O . ALA A 1 194 ? -9.683 3.245 8.072 1.00 97.50 194 ALA A O 1
ATOM 1407 N N . LEU A 1 195 ? -10.391 1.260 8.849 1.00 97.62 195 LEU A N 1
ATOM 1408 C CA . LEU A 1 195 ? -10.500 0.601 7.547 1.00 97.62 195 LEU A CA 1
ATOM 1409 C C . LEU A 1 195 ? -11.535 1.286 6.651 1.00 97.62 195 LEU A C 1
ATOM 1411 O O . LEU A 1 195 ? -11.268 1.491 5.473 1.00 97.62 195 LEU A O 1
ATOM 1415 N N . ALA A 1 196 ? -12.666 1.718 7.213 1.00 97.00 196 ALA A N 1
ATOM 1416 C CA . ALA A 1 196 ? -13.685 2.423 6.444 1.00 97.00 196 ALA A CA 1
ATOM 1417 C C . ALA A 1 196 ? -13.194 3.779 5.919 1.00 97.00 196 ALA A C 1
ATOM 1419 O O . ALA A 1 196 ? -13.573 4.200 4.837 1.00 97.00 196 ALA A O 1
ATOM 1420 N N . VAL A 1 197 ? -12.311 4.465 6.652 1.00 95.56 197 VAL A N 1
ATOM 1421 C CA . VAL A 1 197 ? -11.652 5.673 6.130 1.00 95.56 197 VAL A CA 1
ATOM 1422 C C . VAL A 1 197 ? -10.564 5.327 5.118 1.00 95.56 197 VAL A C 1
ATOM 1424 O O . VAL A 1 197 ? -10.399 6.058 4.149 1.00 95.56 197 VAL A O 1
ATOM 1427 N N . TYR A 1 198 ? -9.834 4.230 5.334 1.00 96.12 198 TYR A N 1
ATOM 1428 C CA . TYR A 1 198 ? -8.789 3.767 4.424 1.00 96.12 198 TYR A CA 1
ATOM 1429 C C . TYR A 1 198 ? -9.345 3.510 3.019 1.00 96.12 198 TYR A C 1
ATOM 1431 O O . TYR A 1 198 ? -8.875 4.127 2.069 1.00 96.12 198 TYR A O 1
ATOM 1439 N N . GLY A 1 199 ? -10.345 2.631 2.905 1.00 92.12 199 GLY A N 1
ATOM 1440 C CA . GLY A 1 199 ? -10.945 2.265 1.617 1.00 92.12 199 GLY A CA 1
ATOM 1441 C C . GLY A 1 199 ? -12.140 3.124 1.211 1.00 92.12 199 GLY A C 1
ATOM 1442 O O . GLY A 1 199 ? -12.667 2.958 0.120 1.00 92.12 199 GLY A O 1
ATOM 1443 N N . GLY A 1 200 ? -12.557 4.049 2.081 1.00 92.19 200 GLY A N 1
ATOM 1444 C CA . GLY A 1 200 ? -13.554 5.078 1.796 1.00 92.19 200 GLY A CA 1
ATOM 1445 C C . GLY A 1 200 ? -15.012 4.726 2.088 1.00 92.19 200 GLY A C 1
ATOM 1446 O O . GLY A 1 200 ? -15.851 5.628 2.068 1.00 92.19 200 GLY A O 1
ATOM 1447 N N . ASP A 1 201 ? -15.322 3.472 2.418 1.00 93.88 201 ASP A N 1
ATOM 1448 C CA . ASP A 1 201 ? -16.661 3.053 2.828 1.00 93.88 201 ASP A CA 1
ATOM 1449 C C . ASP A 1 201 ? -16.650 1.904 3.858 1.00 93.88 201 ASP A C 1
ATOM 1451 O O . ASP A 1 201 ? -15.627 1.282 4.148 1.00 93.88 201 ASP A O 1
ATOM 1455 N N . ALA A 1 202 ? -17.808 1.646 4.473 1.00 95.44 202 ALA A N 1
ATOM 1456 C CA . ALA A 1 202 ? -17.951 0.590 5.474 1.00 95.44 202 ALA A CA 1
ATOM 1457 C C . ALA A 1 202 ? -17.892 -0.825 4.871 1.00 95.44 202 ALA A C 1
ATOM 1459 O O . ALA A 1 202 ? -17.433 -1.743 5.552 1.00 95.44 202 ALA A O 1
ATOM 1460 N N . ASP A 1 203 ? -18.296 -0.990 3.609 1.00 96.19 203 ASP A N 1
ATOM 1461 C CA . ASP A 1 203 ? -18.302 -2.283 2.921 1.00 96.19 203 ASP A CA 1
ATOM 1462 C C . ASP A 1 203 ? -16.867 -2.780 2.709 1.00 96.19 203 ASP A C 1
ATOM 1464 O O . ASP A 1 203 ? -16.572 -3.957 2.908 1.00 96.19 203 ASP A O 1
ATOM 1468 N N . TYR A 1 204 ? -15.941 -1.878 2.385 1.00 95.94 204 TYR A N 1
ATOM 1469 C CA . TYR A 1 204 ? -14.513 -2.145 2.326 1.00 95.94 204 TYR A CA 1
ATOM 1470 C C . TYR A 1 204 ? -13.995 -2.692 3.659 1.00 95.94 204 TYR A C 1
ATOM 1472 O O . TYR A 1 204 ? -13.295 -3.706 3.685 1.00 95.94 204 TYR A O 1
ATOM 1480 N N . ALA A 1 205 ? -14.360 -2.051 4.774 1.00 97.19 205 ALA A N 1
ATOM 1481 C CA . ALA A 1 205 ? -13.937 -2.500 6.096 1.00 97.19 205 ALA A CA 1
ATOM 1482 C C . ALA A 1 205 ? -14.444 -3.913 6.401 1.00 97.19 205 ALA A C 1
ATOM 1484 O O . ALA A 1 205 ? -13.689 -4.739 6.916 1.00 97.19 205 ALA A O 1
ATOM 1485 N N . ASP A 1 206 ? -15.695 -4.197 6.043 1.00 96.38 206 ASP A N 1
ATOM 1486 C CA . ASP A 1 206 ? -16.307 -5.504 6.254 1.00 96.38 206 ASP A CA 1
ATOM 1487 C C . ASP A 1 206 ? -15.657 -6.581 5.371 1.00 96.38 206 ASP A C 1
ATOM 1489 O O . ASP A 1 206 ? -15.368 -7.672 5.867 1.00 96.38 206 ASP A O 1
ATOM 1493 N N . ARG A 1 207 ? -15.307 -6.267 4.113 1.00 97.25 207 ARG A N 1
ATOM 1494 C CA . ARG A 1 207 ? -14.537 -7.175 3.240 1.00 97.25 207 ARG A CA 1
ATOM 1495 C C . ARG A 1 207 ? -13.166 -7.510 3.820 1.00 97.25 207 ARG A C 1
ATOM 1497 O O . ARG A 1 207 ? -12.801 -8.680 3.865 1.00 97.25 207 ARG A O 1
ATOM 1504 N N . VAL A 1 208 ? -12.420 -6.506 4.286 1.00 97.00 208 VAL A N 1
ATOM 1505 C CA . VAL A 1 208 ? -11.096 -6.726 4.892 1.00 97.00 208 VAL A CA 1
ATOM 1506 C C . VAL A 1 208 ? -11.212 -7.595 6.143 1.00 97.00 208 VAL A C 1
ATOM 1508 O O . VAL A 1 208 ? -10.448 -8.542 6.304 1.00 97.00 208 VAL A O 1
ATOM 1511 N N . LEU A 1 209 ? -12.167 -7.303 7.030 1.00 95.88 209 LEU A N 1
ATOM 1512 C CA . LEU A 1 209 ? -12.319 -8.057 8.275 1.00 95.88 209 LEU A CA 1
ATOM 1513 C C . LEU A 1 209 ? -12.775 -9.500 8.030 1.00 95.88 209 LEU A C 1
ATOM 1515 O O . LEU A 1 209 ? -12.277 -10.397 8.711 1.00 95.88 209 LEU A O 1
ATOM 1519 N N . ALA A 1 210 ? -13.634 -9.738 7.035 1.00 95.56 210 ALA A N 1
ATOM 1520 C CA . ALA A 1 210 ? -14.084 -11.077 6.650 1.00 95.56 210 ALA A CA 1
ATOM 1521 C C . ALA A 1 210 ? -12.950 -11.988 6.143 1.00 95.56 210 ALA A C 1
ATOM 1523 O O . ALA A 1 210 ? -13.041 -13.205 6.265 1.00 95.56 210 ALA A O 1
ATOM 1524 N N . LEU A 1 211 ? -11.861 -11.423 5.611 1.00 95.31 211 LEU A N 1
ATOM 1525 C CA . LEU A 1 211 ? -10.672 -12.185 5.203 1.00 95.31 211 LEU A CA 1
ATOM 1526 C C . LEU A 1 211 ? -9.769 -12.592 6.380 1.00 95.31 211 LEU A C 1
ATOM 1528 O O . LEU A 1 211 ? -8.797 -13.316 6.181 1.00 95.31 211 LEU A O 1
ATOM 1532 N N . THR A 1 212 ? -10.058 -12.103 7.590 1.00 91.81 212 THR A N 1
ATOM 1533 C CA . THR A 1 212 ? -9.206 -12.276 8.782 1.00 91.81 212 THR A CA 1
ATOM 1534 C C . THR A 1 212 ? -9.882 -13.010 9.940 1.00 91.81 212 THR A C 1
ATOM 1536 O O . THR A 1 212 ? -9.323 -13.073 11.043 1.00 91.81 212 THR A O 1
ATOM 1539 N N . SER A 1 213 ? -11.100 -13.503 9.699 1.00 82.38 213 SER A N 1
ATOM 1540 C CA . SER A 1 213 ? -11.934 -14.241 10.654 1.00 82.38 213 SER A CA 1
ATOM 1541 C C . SER A 1 213 ? -11.691 -15.745 10.647 1.00 82.38 213 SER A C 1
ATOM 1543 O O . SER A 1 213 ? -11.291 -16.289 9.592 1.00 82.38 213 SER A O 1
#

Foldseek 3Di:
DDDDDDDDDDDDAADDDDDDDDDVCPVVQVDADDADDPDQWDAFPPQQPLLLVLLVVLCVLQVDRSSLLNLLLCVQANQPPAFPPADLVLPPPVQSVLAPQQLQAAVRVLCVSSVNHHGDDFGGNWAPDAHPPRFIQGASNRDTPVLCVVQLVSQPDDSQHRNRSNSVSNSVSNQLSCQCVCVPPNGHDYSLRSQCNSRNHSVSSVSSVVSTD

Radius of gyration: 17.69 Å; chains: 1; bounding box: 44×45×49 Å

Sequence (213 aa):
MGRRGTAGGLVALALLLLMGATAPQLQAALAGPAPDPPGPRTAPAGAPAALVTVAREAGRRTGVDPAVLLAISEVECDFGRCRAGQPDTMVPADVRSRIDRTALQPGGATASLLGITDGRRIGDWVDPIPVAGGQHAMGFMQFLPSTWRQEAALAPGRPRDPYRPLDAMVAAGSYLARLQRGAVDGRRRTLRGALAVYGGDADYADRVLALTS

Secondary structure (DSSP, 8-state):
------PPPP---------PPPGGGGTGGGSPPPPPP-PPPPPPTT--HHHHHHHHHHHHHH---HHHHHHHHHHHHGGGT------GGGS-HHHHTT--TTTTSTTSHHHHHHT--S---GGGGEEEEEETTTEEEETTTTB-HHHHHHHGGG---SS--TTSHHHHHHHHHHHHHHHHHTTTTS----HHHHHHHHHSSHHHHHHHHHTT-

pLDDT: mean 85.62, std 22.04, range [26.23, 98.81]